Protein AF-A0A6H5KWA6-F1 (afdb_monomer_lite)

Foldseek 3Di:
DVVVVLVLLLVLLQCCLVPVVSVVVVVVVVVVVVVVVVVCVVPPDDDPDDLVCLCVLVSVVSVLVSNLNSLVVVLVVCVVVVVVVVNVVSVVVNVVSVVVVVVCCVPVVVVSPDDDVVVVVVVVVVVVVVPPPPPCPVVVVVVVVLVPDDPVPNPDPPCPPVNVVVCVVVVPDDDDDDDDDDDDDDDDDDDDDDDDDDDDDDDDDDDDDDDD

pLDDT: mean 70.6, std 22.06, range [27.98, 95.0]

Radius of gyration: 32.66 Å; chains: 1; bounding box: 82×52×79 Å

Secondary structure (DSSP, 8-state):
-HHHHHHHHHHHHHHHTT-GGGHHHHHHHHHHHHHHHHHHHHHT---S---TTTTHHHHHHHHHHHHHHHHHHHHHHHHHTT-HHHHHHHHHHHHHHHHHHHHHHHHHHHHTT---HHHHHHHHHHHHHTT-TTTHHHHTHHHHHHHSS-TTTSPP----TTHHHHHHHH-SS--S------------------------------------

Sequence (212 aa):
MYAQDLLVVVVVMTYACVAPVVIVPALMFFFLAQVVYRHQLLYVYVPTFESGGSFFPKMFRRWIFALFTAQATMVGMCLLKQGFKQAYSVMFLMVLTYVYKRKVRSTYEPVSFSLPLEIARGLDLDRAESGQEGQEEDEALHPAADEYLQPELREPAFVGPEDLFVEAKCGGGGGGGGGDGSGRGDGKGGSGEVDGGVDGGGGGGGPPDETF

Structure (mmCIF, N/CA/C/O backbone):
data_AF-A0A6H5KWA6-F1
#
_entry.id   AF-A0A6H5KWA6-F1
#
loop_
_atom_site.group_PDB
_atom_site.id
_atom_site.type_symbol
_atom_site.label_atom_id
_atom_site.label_alt_id
_atom_site.label_comp_id
_atom_site.label_asym_id
_atom_site.label_entity_id
_atom_site.label_seq_id
_atom_site.pdbx_PDB_ins_code
_atom_site.Cartn_x
_atom_site.Cartn_y
_atom_site.Cartn_z
_atom_site.occupancy
_atom_site.B_iso_or_equiv
_atom_site.auth_seq_id
_atom_site.auth_comp_id
_atom_site.auth_asym_id
_atom_site.auth_atom_id
_atom_site.pdbx_PDB_model_num
ATOM 1 N N . MET A 1 1 ? -5.090 4.839 -14.463 1.00 62.84 1 MET A N 1
ATOM 2 C CA . MET A 1 1 ? -5.350 3.552 -13.785 1.00 62.84 1 MET A CA 1
ATOM 3 C C . MET A 1 1 ? -4.853 3.533 -12.345 1.00 62.84 1 MET A C 1
ATOM 5 O O . MET A 1 1 ? -5.654 3.847 -11.481 1.00 62.84 1 MET A O 1
ATOM 9 N N . TYR A 1 2 ? -3.566 3.305 -12.059 1.00 78.69 2 TYR A N 1
ATOM 10 C CA . TYR A 1 2 ? -3.070 2.996 -10.701 1.00 78.69 2 TYR A CA 1
ATOM 11 C C . TYR A 1 2 ? -3.596 3.857 -9.523 1.00 78.69 2 TYR A C 1
ATOM 13 O O . TYR A 1 2 ? -3.935 3.329 -8.465 1.00 78.69 2 TYR A O 1
ATOM 21 N N . ALA A 1 3 ? -3.705 5.183 -9.678 1.00 85.00 3 ALA A N 1
ATOM 22 C CA . ALA A 1 3 ? -4.216 6.058 -8.613 1.00 85.00 3 ALA A CA 1
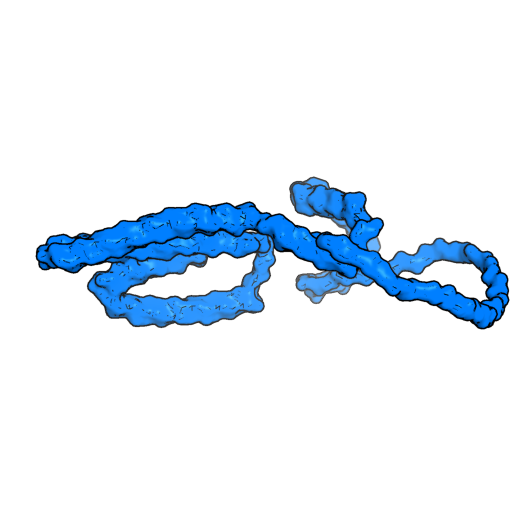ATOM 23 C C . ALA A 1 3 ? -5.697 5.804 -8.251 1.00 85.00 3 ALA A C 1
ATOM 25 O O . ALA A 1 3 ? -6.088 6.017 -7.105 1.00 85.00 3 ALA A O 1
ATOM 26 N N . GLN A 1 4 ? -6.504 5.338 -9.208 1.00 89.50 4 GLN A N 1
ATOM 27 C CA . GLN A 1 4 ? -7.919 5.011 -9.013 1.00 89.50 4 GLN A CA 1
ATOM 28 C C . GLN A 1 4 ? -8.055 3.723 -8.192 1.00 89.50 4 GLN A C 1
ATOM 30 O O . GLN A 1 4 ? -8.791 3.707 -7.209 1.00 89.50 4 GLN A O 1
ATOM 35 N N . ASP A 1 5 ? -7.270 2.691 -8.513 1.00 89.25 5 ASP A N 1
ATOM 36 C CA . ASP A 1 5 ? -7.268 1.425 -7.767 1.00 89.25 5 ASP A CA 1
ATOM 37 C C . ASP A 1 5 ? -6.824 1.629 -6.312 1.00 89.25 5 ASP A C 1
ATOM 39 O O . ASP A 1 5 ? -7.451 1.111 -5.388 1.00 89.25 5 ASP A O 1
ATOM 43 N N . LEU A 1 6 ? -5.793 2.455 -6.078 1.00 90.50 6 LEU A N 1
ATOM 44 C CA . LEU A 1 6 ? -5.374 2.820 -4.720 1.00 90.50 6 LEU A CA 1
ATOM 45 C C . LEU A 1 6 ? -6.462 3.573 -3.943 1.00 90.50 6 LEU A C 1
ATOM 47 O O . LEU A 1 6 ? -6.578 3.382 -2.733 1.00 90.50 6 LEU A O 1
ATOM 51 N N . LEU A 1 7 ? -7.261 4.416 -4.605 1.00 91.00 7 LEU A N 1
ATOM 52 C CA . LEU A 1 7 ? -8.397 5.086 -3.969 1.00 91.00 7 LEU A CA 1
ATOM 53 C C . LEU A 1 7 ? -9.473 4.064 -3.582 1.00 91.00 7 LEU A C 1
ATOM 55 O O . LEU A 1 7 ? -9.936 4.083 -2.442 1.00 91.00 7 LEU A O 1
ATOM 59 N N . VAL A 1 8 ? -9.812 3.130 -4.480 1.00 91.88 8 VAL A N 1
ATOM 60 C CA . VAL A 1 8 ? -10.760 2.039 -4.194 1.00 91.88 8 VAL A CA 1
ATOM 61 C C . VAL A 1 8 ? -10.279 1.194 -3.011 1.00 91.88 8 VAL A C 1
ATOM 63 O O . VAL A 1 8 ? -11.067 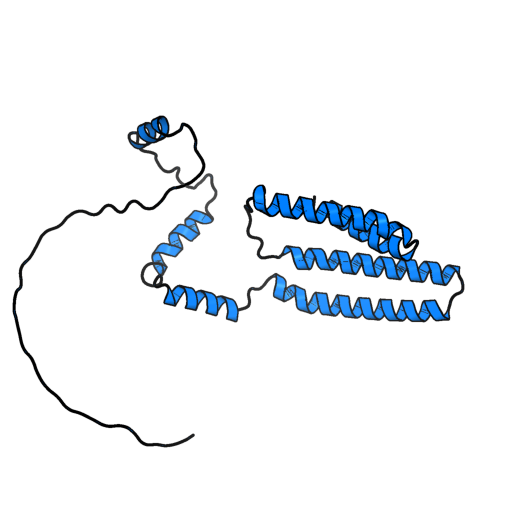0.938 -2.106 1.00 91.88 8 VAL A O 1
ATOM 66 N N . VAL A 1 9 ? -8.989 0.842 -2.936 1.00 90.88 9 VAL A N 1
ATOM 67 C CA . VAL A 1 9 ? -8.395 0.153 -1.772 1.00 90.88 9 VAL A CA 1
ATOM 68 C C . VAL A 1 9 ? -8.625 0.927 -0.468 1.00 90.88 9 VAL A C 1
ATOM 70 O O . VAL A 1 9 ? -9.069 0.343 0.521 1.00 90.88 9 VAL A O 1
ATOM 73 N N . VAL A 1 10 ? -8.336 2.234 -0.442 1.00 92.44 10 VAL A N 1
ATOM 74 C CA . VAL A 1 10 ? -8.485 3.073 0.766 1.00 92.44 10 VAL A CA 1
ATOM 75 C C . VAL A 1 10 ? -9.951 3.140 1.212 1.00 92.44 10 VAL A C 1
ATOM 77 O O . VAL A 1 10 ? -10.250 3.024 2.404 1.00 92.44 10 VAL A O 1
ATOM 80 N N . VAL A 1 11 ? -10.876 3.272 0.259 1.00 92.50 11 VAL A N 1
ATOM 81 C CA . VAL A 1 11 ? -12.323 3.266 0.512 1.00 92.50 11 VAL A CA 1
ATOM 82 C C . VAL A 1 11 ? -12.763 1.902 1.052 1.00 92.50 11 VAL A C 1
ATOM 84 O O . VAL A 1 11 ? -13.330 1.831 2.139 1.00 92.50 11 VAL A O 1
ATOM 87 N N . VAL A 1 12 ? -12.433 0.801 0.373 1.00 93.69 12 VAL A N 1
ATOM 88 C CA . VAL A 1 12 ? -12.793 -0.558 0.812 1.00 93.69 12 VAL A CA 1
ATOM 89 C C . VAL A 1 12 ? -12.266 -0.848 2.219 1.00 93.69 12 VAL A C 1
ATOM 91 O O . VAL A 1 12 ? -13.032 -1.321 3.052 1.00 93.69 12 VAL A O 1
ATOM 94 N N . MET A 1 13 ? -11.012 -0.506 2.532 1.00 91.81 13 MET A N 1
ATOM 95 C CA . MET A 1 13 ? -10.433 -0.737 3.864 1.00 91.81 13 MET A CA 1
ATOM 96 C C . MET A 1 13 ? -11.107 0.073 4.978 1.00 91.81 13 MET A C 1
ATOM 98 O O . MET A 1 13 ? -11.250 -0.425 6.092 1.00 91.81 13 MET A O 1
ATOM 102 N N . THR A 1 14 ? -11.542 1.304 4.701 1.00 91.81 14 THR A N 1
ATOM 103 C CA . THR A 1 14 ? -12.229 2.139 5.703 1.00 91.81 14 THR A CA 1
ATOM 104 C C . THR A 1 14 ? -13.681 1.706 5.920 1.00 91.81 14 THR A C 1
ATOM 106 O O . THR A 1 14 ? -14.121 1.630 7.068 1.00 91.81 14 THR A O 1
ATOM 109 N N . TYR A 1 15 ? -14.407 1.341 4.858 1.00 91.69 15 TYR A N 1
ATOM 110 C CA . TYR A 1 15 ? -15.782 0.836 4.962 1.00 91.69 15 TYR A CA 1
ATOM 111 C C . TYR A 1 15 ? -15.873 -0.618 5.455 1.00 91.69 15 TYR A C 1
ATOM 113 O O . TYR A 1 15 ? -16.847 -0.952 6.129 1.00 91.69 15 TYR A O 1
ATOM 121 N N . ALA A 1 16 ? -14.863 -1.463 5.217 1.00 92.06 16 ALA A N 1
ATOM 122 C CA . ALA A 1 16 ? -14.805 -2.840 5.723 1.00 92.06 16 ALA A CA 1
ATOM 123 C C . ALA A 1 16 ? -14.930 -2.920 7.256 1.00 92.06 16 ALA A C 1
ATOM 125 O O . ALA A 1 16 ? -15.550 -3.844 7.779 1.00 92.06 16 ALA A O 1
ATOM 126 N N . CYS A 1 17 ? -14.392 -1.928 7.973 1.00 86.25 17 CYS A N 1
ATOM 127 C CA . CYS A 1 17 ? -14.526 -1.811 9.426 1.00 86.25 17 CYS A CA 1
ATOM 128 C C . CYS A 1 17 ? -15.925 -1.369 9.890 1.00 86.25 17 CYS A C 1
ATOM 130 O O . CYS A 1 17 ? -16.289 -1.640 11.031 1.00 86.25 17 CYS A O 1
ATOM 132 N N . VAL A 1 18 ? -16.699 -0.687 9.040 1.00 87.75 18 VAL A N 1
ATOM 133 C CA . VAL A 1 18 ? -18.050 -0.195 9.364 1.00 87.75 18 VAL A CA 1
ATOM 134 C C . VAL A 1 18 ? -19.109 -1.250 9.037 1.00 87.75 18 VAL A C 1
ATOM 136 O O . VAL A 1 18 ? -19.989 -1.518 9.851 1.00 87.75 18 VAL A O 1
ATOM 139 N N . ALA A 1 19 ? -19.021 -1.860 7.854 1.00 90.19 19 ALA A N 1
ATOM 140 C CA . ALA A 1 19 ? -19.965 -2.860 7.372 1.00 90.19 19 ALA A CA 1
ATOM 141 C C . ALA A 1 19 ? -19.223 -3.930 6.545 1.00 90.19 19 ALA A C 1
ATOM 143 O O . ALA A 1 19 ? -18.934 -3.694 5.372 1.00 90.19 19 ALA A O 1
ATOM 144 N N . PRO A 1 20 ? -18.946 -5.132 7.090 1.00 87.69 20 PRO A N 1
ATOM 145 C CA . PRO A 1 20 ? -18.117 -6.137 6.412 1.00 87.69 20 PRO A CA 1
ATOM 146 C C . PRO A 1 20 ? -18.738 -6.685 5.115 1.00 87.69 20 PRO A C 1
ATOM 148 O O . PRO A 1 20 ? -18.035 -7.268 4.295 1.00 87.69 20 PRO A O 1
ATOM 151 N N . VAL A 1 21 ? -20.034 -6.451 4.880 1.00 92.50 21 VAL A N 1
ATOM 152 C CA . VAL A 1 21 ? -20.737 -6.821 3.639 1.00 92.50 21 VAL A CA 1
ATOM 153 C C . VAL A 1 21 ? -20.086 -6.192 2.396 1.00 92.50 21 VAL A C 1
ATOM 155 O O . VAL A 1 21 ? -20.098 -6.813 1.337 1.00 92.50 21 VAL A O 1
ATOM 158 N N . VAL A 1 22 ? -19.442 -5.018 2.513 1.00 92.44 22 VAL A N 1
ATOM 159 C CA . VAL A 1 22 ? -18.747 -4.367 1.379 1.00 92.44 22 VAL A CA 1
ATOM 160 C C . VAL A 1 22 ? -17.538 -5.159 0.868 1.00 92.44 22 VAL A C 1
ATOM 162 O O . VAL A 1 22 ? -17.107 -4.952 -0.264 1.00 92.44 22 VAL A O 1
ATOM 165 N N . ILE A 1 23 ? -16.998 -6.081 1.673 1.00 91.69 23 ILE A N 1
ATOM 166 C CA . ILE A 1 23 ? -15.833 -6.895 1.309 1.00 91.69 23 ILE A CA 1
ATOM 167 C C . ILE A 1 23 ? -16.188 -7.870 0.176 1.00 91.69 23 ILE A C 1
ATOM 169 O O . ILE A 1 23 ? -15.358 -8.115 -0.692 1.00 91.69 23 ILE A O 1
ATOM 173 N N . VAL A 1 24 ? -17.422 -8.384 0.128 1.00 93.38 24 VAL A N 1
ATOM 174 C CA . VAL A 1 24 ? -17.855 -9.369 -0.881 1.00 93.38 24 VAL A CA 1
ATOM 175 C C . VAL A 1 24 ? -17.786 -8.814 -2.318 1.00 93.38 24 VAL A C 1
ATOM 177 O O . VAL A 1 24 ? -17.068 -9.400 -3.133 1.00 93.38 24 VAL A O 1
ATOM 180 N N . PRO A 1 25 ? -18.437 -7.681 -2.667 1.00 93.06 25 PRO A N 1
ATOM 181 C CA . PRO A 1 25 ? -18.293 -7.093 -4.000 1.00 93.06 25 PRO A CA 1
ATOM 182 C C . PRO A 1 25 ? -16.881 -6.541 -4.250 1.00 93.06 25 PRO A C 1
ATOM 184 O O . PRO A 1 25 ? -16.409 -6.587 -5.384 1.00 93.06 25 PRO A O 1
ATOM 187 N N . ALA A 1 26 ? -16.175 -6.068 -3.215 1.00 91.94 26 ALA A N 1
ATOM 188 C CA . ALA A 1 26 ? -14.803 -5.590 -3.362 1.00 91.94 26 ALA A CA 1
ATOM 189 C C . ALA A 1 26 ? -13.825 -6.714 -3.747 1.00 91.94 26 ALA A C 1
ATOM 191 O O . ALA A 1 26 ? -12.996 -6.517 -4.632 1.00 91.94 26 ALA A O 1
ATOM 192 N N . LEU A 1 27 ? -13.937 -7.901 -3.141 1.00 92.38 27 LEU A N 1
ATOM 193 C CA . LEU A 1 27 ? -13.134 -9.070 -3.513 1.00 92.38 27 LEU A CA 1
ATOM 194 C C . LEU A 1 27 ? -13.420 -9.513 -4.951 1.00 92.38 27 LEU A C 1
ATOM 196 O O . LEU A 1 27 ? -12.477 -9.766 -5.693 1.00 92.38 27 LEU A O 1
ATOM 200 N N . MET A 1 28 ? -14.691 -9.537 -5.369 1.00 95.00 28 MET A N 1
ATOM 201 C CA . MET A 1 28 ? -15.063 -9.820 -6.764 1.00 95.00 28 MET A CA 1
ATOM 202 C C . MET A 1 28 ? -14.433 -8.814 -7.739 1.00 95.00 28 MET A C 1
ATOM 204 O O . MET A 1 28 ? -13.862 -9.216 -8.753 1.00 95.00 28 MET A O 1
ATOM 208 N N . PHE A 1 29 ? -14.471 -7.517 -7.413 1.00 91.44 29 PHE A N 1
ATOM 209 C CA . PHE A 1 29 ? -13.818 -6.469 -8.200 1.00 91.44 29 PHE A CA 1
ATOM 210 C C . PHE A 1 29 ? -12.296 -6.667 -8.282 1.00 91.44 29 PHE A C 1
ATOM 212 O O . PHE A 1 29 ? -11.744 -6.707 -9.381 1.00 91.44 29 PHE A O 1
ATOM 219 N N . PHE A 1 30 ? -11.611 -6.844 -7.146 1.00 90.75 30 PHE A N 1
ATOM 220 C CA . PHE A 1 30 ? -10.155 -7.021 -7.123 1.00 90.75 30 PHE A CA 1
ATOM 221 C C . PHE A 1 30 ? -9.697 -8.318 -7.799 1.00 90.75 30 PHE A C 1
ATOM 223 O O . PHE A 1 30 ? -8.644 -8.322 -8.433 1.00 90.75 30 PHE A O 1
ATOM 230 N N . PHE A 1 31 ? -10.481 -9.395 -7.715 1.00 94.19 31 PHE A N 1
ATOM 231 C CA . PHE A 1 31 ? -10.198 -10.653 -8.403 1.00 94.19 31 PHE A CA 1
ATOM 232 C C . PHE A 1 31 ? -10.240 -10.483 -9.929 1.00 94.19 31 PHE A C 1
ATOM 234 O O . PHE A 1 31 ? -9.283 -10.833 -10.619 1.00 94.19 31 PHE A O 1
ATOM 241 N N . LEU A 1 32 ? -11.304 -9.867 -10.456 1.00 93.25 32 LEU A N 1
ATOM 242 C CA . LEU A 1 32 ? -11.425 -9.565 -11.886 1.00 93.25 32 LEU A CA 1
ATOM 243 C C . LEU A 1 32 ? -10.319 -8.609 -12.358 1.00 93.25 32 LEU A C 1
ATOM 245 O O . LEU A 1 32 ? -9.671 -8.873 -13.372 1.00 93.25 32 LEU A O 1
ATOM 249 N N . ALA A 1 33 ? -10.043 -7.549 -11.593 1.00 91.31 33 ALA A N 1
ATOM 250 C CA . ALA A 1 33 ? -8.965 -6.607 -11.887 1.00 91.31 33 ALA A CA 1
ATOM 251 C C . ALA A 1 33 ? -7.590 -7.300 -11.933 1.00 91.31 33 ALA A C 1
ATOM 253 O O . ALA A 1 33 ? -6.810 -7.054 -12.849 1.00 91.31 33 ALA A O 1
ATOM 254 N N . GLN A 1 34 ? -7.299 -8.217 -11.002 1.00 91.00 34 GLN A N 1
ATOM 255 C CA . GLN A 1 34 ? -6.044 -8.975 -10.981 1.00 91.00 34 GLN A CA 1
ATOM 256 C C . GLN A 1 34 ? -5.856 -9.836 -12.241 1.00 91.00 34 GLN A C 1
ATOM 258 O O . GLN A 1 34 ? -4.745 -9.899 -12.772 1.00 91.00 34 GLN A O 1
ATOM 263 N N . VAL A 1 35 ? -6.914 -10.501 -12.718 1.00 94.38 35 VAL A N 1
ATOM 264 C CA . VAL A 1 35 ? -6.864 -11.321 -13.941 1.00 94.38 35 VAL A CA 1
ATOM 265 C C . VAL A 1 35 ? -6.618 -10.441 -15.168 1.00 94.38 35 VAL A C 1
ATOM 267 O O . VAL A 1 35 ? -5.702 -10.719 -15.941 1.00 94.38 35 VAL A O 1
ATOM 270 N N . VAL A 1 36 ? -7.374 -9.348 -15.312 1.00 93.31 36 VAL A N 1
ATOM 271 C CA . VAL A 1 36 ? -7.238 -8.413 -16.442 1.00 93.31 36 VAL A CA 1
ATOM 272 C C . VAL A 1 36 ? -5.855 -7.759 -16.461 1.00 93.31 36 VAL A C 1
ATOM 274 O O . VAL A 1 36 ? -5.192 -7.781 -17.498 1.00 93.31 36 VAL A O 1
ATOM 277 N N . TYR A 1 37 ? -5.373 -7.241 -15.326 1.00 90.12 37 TYR A N 1
ATOM 278 C CA . TYR A 1 37 ? -4.064 -6.589 -15.259 1.00 90.12 37 TYR A CA 1
ATOM 279 C C . TYR A 1 37 ? -2.911 -7.550 -15.551 1.00 90.12 37 TYR A C 1
ATOM 281 O O . TYR A 1 37 ? -1.995 -7.175 -16.277 1.00 90.12 37 TYR A O 1
ATOM 289 N N . ARG A 1 38 ? -2.961 -8.804 -15.078 1.00 90.19 38 ARG A N 1
ATOM 290 C CA . ARG A 1 38 ? -1.970 -9.818 -15.480 1.00 90.19 38 ARG A CA 1
ATOM 291 C C . ARG A 1 38 ? -1.964 -10.029 -16.991 1.00 90.19 38 ARG A C 1
ATOM 293 O O . ARG A 1 38 ? -0.897 -10.041 -17.591 1.00 90.19 38 ARG A O 1
ATOM 300 N N . HIS A 1 39 ? -3.136 -10.163 -17.609 1.00 92.75 39 HIS A N 1
ATOM 301 C CA . HIS A 1 39 ? -3.208 -10.415 -19.047 1.00 92.75 39 HIS A CA 1
ATOM 302 C C . HIS A 1 39 ? -2.669 -9.231 -19.865 1.00 92.75 39 HIS A C 1
ATOM 304 O O . HIS A 1 39 ? -1.919 -9.434 -20.814 1.00 92.75 39 HIS A O 1
ATOM 310 N N . GLN A 1 40 ? -2.979 -7.996 -19.462 1.00 90.62 40 GLN A N 1
ATOM 311 C CA . GLN A 1 40 ? -2.463 -6.788 -20.113 1.00 90.62 40 GLN A CA 1
ATOM 312 C C . GLN A 1 40 ? -0.941 -6.636 -19.955 1.00 90.62 40 GLN A C 1
ATOM 314 O O . GLN A 1 40 ? -0.262 -6.286 -20.919 1.00 90.62 40 GLN A O 1
ATOM 319 N N . LEU A 1 41 ? -0.400 -6.926 -18.766 1.00 87.62 41 LEU A N 1
ATOM 320 C CA . LEU A 1 41 ? 1.036 -6.828 -18.482 1.00 87.62 41 LEU A CA 1
ATOM 321 C C . LEU A 1 41 ? 1.882 -7.865 -19.235 1.00 87.62 41 LEU A C 1
ATOM 323 O O . LEU A 1 41 ? 3.033 -7.576 -19.527 1.00 87.62 41 LEU A O 1
ATOM 327 N N . LEU A 1 42 ? 1.341 -9.049 -19.553 1.00 88.50 42 LEU A N 1
ATOM 328 C CA . LEU A 1 42 ? 2.082 -10.070 -20.309 1.00 88.50 42 LEU A CA 1
ATOM 329 C C . LEU A 1 42 ? 1.991 -9.913 -21.837 1.00 88.50 42 LEU A C 1
ATOM 331 O O . LEU A 1 42 ? 2.898 -10.363 -22.528 1.00 88.50 42 LEU A O 1
ATOM 335 N N . TYR A 1 43 ? 0.903 -9.345 -22.369 1.00 89.06 43 TYR A N 1
ATOM 336 C CA . TYR A 1 43 ? 0.602 -9.408 -23.812 1.00 89.06 43 TYR A CA 1
ATOM 337 C C . TYR A 1 43 ? 0.495 -8.051 -24.522 1.00 89.06 43 TYR A C 1
ATOM 339 O O . TYR A 1 43 ? 0.455 -8.029 -25.749 1.00 89.06 43 TYR A O 1
ATOM 347 N N . VAL A 1 44 ? 0.382 -6.934 -23.792 1.00 90.31 44 VAL A N 1
ATOM 348 C CA . VAL A 1 44 ? 0.062 -5.618 -24.387 1.00 90.31 44 VAL A CA 1
ATOM 349 C C . VAL A 1 44 ? 1.028 -4.522 -23.944 1.00 90.31 44 VAL A C 1
ATOM 351 O O . VAL A 1 44 ? 1.439 -3.702 -24.761 1.00 90.31 44 VAL A O 1
ATOM 354 N N . TYR A 1 45 ? 1.390 -4.477 -22.660 1.00 86.25 45 TYR A N 1
ATOM 355 C CA . TYR A 1 45 ? 2.259 -3.426 -22.135 1.00 86.25 45 TYR A CA 1
ATOM 356 C C . TYR A 1 45 ? 3.741 -3.792 -22.251 1.00 86.25 45 TYR A C 1
ATOM 358 O O . TYR A 1 45 ? 4.273 -4.509 -21.410 1.00 86.25 45 TYR A O 1
ATOM 366 N N . VAL A 1 46 ? 4.418 -3.218 -23.248 1.00 85.62 46 VAL A N 1
ATOM 367 C CA . VAL A 1 46 ? 5.886 -3.137 -23.271 1.00 85.62 46 VAL A CA 1
ATOM 368 C C . VAL A 1 46 ? 6.320 -2.014 -22.314 1.00 85.62 46 VAL A C 1
ATOM 370 O O . VAL A 1 46 ? 5.882 -0.874 -22.500 1.00 85.62 46 VAL A O 1
ATOM 373 N N . PRO A 1 47 ? 7.131 -2.286 -21.275 1.00 78.81 47 PRO A N 1
ATOM 374 C CA . PRO A 1 47 ? 7.631 -1.245 -20.386 1.00 78.81 47 PRO A CA 1
ATOM 375 C C . PRO A 1 47 ? 8.668 -0.383 -21.117 1.00 78.81 47 PRO A C 1
ATOM 377 O O . PRO A 1 47 ? 9.705 -0.869 -21.548 1.00 78.81 47 PRO A O 1
ATOM 380 N N . THR A 1 48 ? 8.394 0.916 -21.246 1.00 79.06 48 THR A N 1
ATOM 381 C CA . THR A 1 48 ? 9.336 1.894 -21.825 1.00 79.06 48 THR A CA 1
ATOM 382 C C . THR A 1 48 ? 10.230 2.570 -20.782 1.00 79.06 48 THR A C 1
ATOM 384 O O . THR A 1 48 ? 11.114 3.337 -21.144 1.00 79.06 48 THR A O 1
ATOM 387 N N . PHE A 1 49 ? 9.991 2.320 -19.489 1.00 76.62 49 PHE A N 1
ATOM 388 C CA . PHE A 1 49 ? 10.732 2.922 -18.379 1.00 76.62 49 PHE A CA 1
ATOM 389 C C . PHE A 1 49 ? 10.970 1.905 -17.259 1.00 76.62 49 PHE A C 1
ATOM 391 O O . PHE A 1 49 ? 10.059 1.589 -16.483 1.00 76.62 49 PHE A O 1
ATOM 398 N N . GLU A 1 50 ? 12.216 1.462 -17.115 1.00 75.81 50 GLU A N 1
ATOM 399 C CA . GLU A 1 50 ? 12.638 0.579 -16.029 1.00 75.81 50 GLU A CA 1
ATOM 400 C C . GLU A 1 50 ? 12.796 1.349 -14.711 1.00 75.81 50 GLU A C 1
ATOM 402 O O . GLU A 1 50 ? 13.833 1.922 -14.393 1.00 75.81 50 GLU A O 1
ATOM 407 N N . SER A 1 51 ? 11.727 1.386 -13.908 1.00 71.12 51 SER A N 1
ATOM 408 C CA . SER A 1 51 ? 11.707 2.146 -12.641 1.00 71.12 51 SER A CA 1
ATOM 409 C C . SER A 1 51 ? 12.259 1.396 -11.415 1.00 71.12 51 SER A C 1
ATOM 411 O O . SER A 1 51 ? 12.077 1.864 -10.283 1.00 71.12 51 SER A O 1
ATOM 413 N N . GLY A 1 52 ? 12.850 0.209 -11.603 1.00 74.69 52 GLY A N 1
ATOM 414 C CA . GLY A 1 52 ? 13.504 -0.576 -10.543 1.00 74.69 52 GLY A CA 1
ATOM 415 C C . GLY A 1 52 ? 12.634 -0.870 -9.309 1.00 74.69 52 GLY A C 1
ATOM 416 O O . GLY A 1 52 ? 13.137 -0.965 -8.195 1.00 74.69 52 GLY A O 1
ATOM 417 N N . GLY A 1 53 ? 11.304 -0.923 -9.453 1.00 76.56 53 GLY A N 1
ATOM 418 C CA . GLY A 1 53 ? 10.385 -1.148 -8.328 1.00 76.56 53 GLY A CA 1
ATOM 419 C C . GLY A 1 53 ? 10.143 0.058 -7.401 1.00 76.56 53 GLY A C 1
ATOM 420 O O . GLY A 1 53 ? 9.411 -0.074 -6.415 1.00 76.56 53 GLY A O 1
ATOM 421 N N . SER A 1 54 ? 10.641 1.261 -7.727 1.00 78.19 54 SER A N 1
ATOM 422 C CA . SER A 1 54 ? 10.510 2.496 -6.918 1.00 78.19 54 SER A CA 1
ATOM 423 C C . SER A 1 54 ? 9.055 2.876 -6.550 1.00 78.19 54 SER A C 1
ATOM 425 O O . SER A 1 54 ? 8.798 3.702 -5.663 1.00 78.19 54 SER A O 1
ATOM 427 N N . PHE A 1 55 ? 8.047 2.301 -7.211 1.00 80.94 55 PHE A N 1
ATOM 428 C CA . PHE A 1 55 ? 6.633 2.496 -6.879 1.00 80.94 55 PHE A CA 1
ATOM 429 C C . PHE A 1 55 ? 6.147 1.707 -5.650 1.00 80.94 55 PHE A C 1
ATOM 431 O O . PHE A 1 55 ? 5.195 2.156 -5.003 1.00 80.94 55 PHE A O 1
ATOM 438 N N . PHE A 1 56 ? 6.791 0.604 -5.256 1.00 82.00 56 PHE A N 1
ATOM 439 C CA . PHE A 1 56 ? 6.324 -0.234 -4.142 1.00 82.00 56 PHE A CA 1
ATOM 440 C C . PHE A 1 56 ? 6.289 0.514 -2.786 1.00 82.00 56 PHE A C 1
ATOM 442 O O . PHE A 1 56 ? 5.234 0.541 -2.140 1.00 82.00 56 PHE A O 1
ATOM 449 N N . PRO A 1 57 ? 7.324 1.276 -2.372 1.00 84.12 57 PRO A N 1
ATOM 450 C CA . PRO A 1 57 ? 7.264 2.081 -1.143 1.00 84.12 57 PRO A CA 1
ATOM 451 C C . PRO A 1 57 ? 6.304 3.275 -1.251 1.00 84.12 57 PRO A C 1
ATOM 453 O O . PRO A 1 57 ? 5.876 3.851 -0.243 1.00 84.12 57 PRO A O 1
ATOM 456 N N . LYS A 1 58 ? 5.931 3.680 -2.474 1.00 83.00 58 LYS A N 1
ATOM 457 C CA . LYS A 1 58 ? 4.846 4.644 -2.697 1.00 83.00 58 LYS A CA 1
ATOM 458 C C . LYS A 1 58 ? 3.498 3.964 -2.418 1.00 83.00 58 LYS A C 1
ATOM 460 O O . LYS A 1 58 ? 2.719 4.546 -1.664 1.00 83.00 58 LYS A O 1
ATOM 465 N N . MET A 1 59 ? 3.267 2.747 -2.924 1.00 87.12 59 MET A N 1
ATOM 466 C CA . MET A 1 59 ? 2.083 1.913 -2.655 1.00 87.12 59 MET A CA 1
ATOM 467 C C . MET A 1 59 ? 1.860 1.711 -1.157 1.00 87.12 59 MET A C 1
ATOM 469 O O . MET A 1 59 ? 0.834 2.121 -0.616 1.00 87.12 59 MET A O 1
ATOM 473 N N . PHE A 1 60 ? 2.851 1.139 -0.470 1.00 86.56 60 PHE A N 1
ATOM 474 C CA . PHE A 1 60 ? 2.733 0.692 0.918 1.00 86.56 60 PHE A CA 1
ATOM 475 C C . PHE A 1 60 ? 2.362 1.830 1.884 1.00 86.56 60 PHE A C 1
ATOM 477 O O . PHE A 1 60 ? 1.542 1.656 2.785 1.00 86.56 60 PHE A O 1
ATOM 484 N N . ARG A 1 61 ? 2.855 3.051 1.628 1.00 85.81 61 ARG A N 1
ATOM 485 C CA . ARG A 1 61 ? 2.462 4.253 2.384 1.00 85.81 61 ARG A CA 1
ATOM 486 C C . ARG A 1 61 ? 0.964 4.581 2.293 1.00 85.81 61 ARG A C 1
ATOM 488 O O . ARG A 1 61 ? 0.422 5.085 3.275 1.00 85.81 61 ARG A O 1
ATOM 495 N N . ARG A 1 62 ? 0.287 4.296 1.169 1.00 89.62 62 ARG A N 1
ATOM 496 C CA . ARG A 1 62 ? -1.174 4.490 1.030 1.00 89.62 62 ARG A CA 1
ATOM 497 C C . ARG A 1 62 ? -1.951 3.417 1.795 1.00 89.62 62 ARG A C 1
ATOM 499 O O . ARG A 1 62 ? -2.917 3.755 2.468 1.00 89.62 62 ARG A O 1
ATOM 506 N N . TRP A 1 63 ? -1.486 2.167 1.780 1.00 90.12 63 TRP A N 1
ATOM 507 C CA . TRP A 1 63 ? -2.076 1.082 2.577 1.00 90.12 63 TRP A CA 1
ATOM 508 C C . TRP A 1 63 ? -1.989 1.352 4.086 1.00 90.12 63 TRP A C 1
ATOM 510 O O . TRP A 1 63 ? -2.993 1.246 4.787 1.00 90.12 63 TRP A O 1
ATOM 520 N N . ILE A 1 64 ? -0.829 1.797 4.589 1.00 90.31 64 ILE A N 1
ATOM 521 C CA . ILE A 1 64 ? -0.681 2.203 5.999 1.00 90.31 64 ILE A CA 1
ATOM 522 C C . ILE A 1 64 ? -1.595 3.392 6.337 1.00 90.31 64 ILE A C 1
ATOM 524 O O . ILE A 1 64 ? -2.158 3.441 7.430 1.00 90.31 64 ILE A O 1
ATOM 528 N N . PHE A 1 65 ? -1.767 4.348 5.418 1.00 90.50 65 PHE A N 1
ATOM 529 C CA . PHE A 1 65 ? -2.699 5.460 5.617 1.00 90.50 65 PHE A CA 1
ATOM 530 C C . PHE A 1 65 ? -4.154 4.974 5.714 1.00 90.50 65 PHE A C 1
ATOM 532 O O . PHE A 1 65 ? -4.837 5.344 6.663 1.00 90.50 65 PHE A O 1
ATOM 539 N N . ALA A 1 66 ? -4.595 4.081 4.819 1.00 91.81 66 ALA A N 1
ATOM 540 C CA . ALA A 1 66 ? -5.928 3.475 4.873 1.00 91.81 66 ALA A CA 1
ATOM 541 C C . ALA A 1 66 ? -6.190 2.747 6.202 1.00 91.81 66 ALA A C 1
ATOM 543 O O . ALA A 1 66 ? -7.238 2.942 6.815 1.00 91.81 66 ALA A O 1
ATOM 544 N N . LEU A 1 67 ? -5.218 1.958 6.678 1.00 91.25 67 LEU A N 1
ATOM 545 C CA . LEU A 1 67 ? -5.281 1.278 7.977 1.00 91.25 67 LEU A CA 1
ATOM 546 C C . LEU A 1 67 ? -5.406 2.267 9.144 1.00 91.25 67 LEU A C 1
ATOM 548 O O . LEU A 1 67 ? -6.209 2.053 10.048 1.00 91.25 67 LEU A O 1
ATOM 552 N N . PHE A 1 68 ? -4.655 3.370 9.113 1.00 91.69 68 PHE A N 1
ATOM 553 C CA . PHE A 1 68 ? -4.738 4.412 10.137 1.00 91.69 68 PHE A CA 1
ATOM 554 C C . PHE A 1 68 ? -6.107 5.115 10.132 1.00 91.69 68 PHE A C 1
ATOM 556 O O . PHE A 1 68 ? -6.696 5.328 11.190 1.00 91.69 68 PHE A O 1
ATOM 563 N N . THR A 1 69 ? -6.665 5.414 8.954 1.00 91.44 69 THR A N 1
ATOM 564 C CA . THR A 1 69 ? -8.024 5.967 8.832 1.00 91.44 69 THR A CA 1
ATOM 565 C C . THR A 1 69 ? -9.090 4.974 9.309 1.00 91.44 69 THR A C 1
ATOM 567 O O . THR A 1 69 ? -10.025 5.385 9.991 1.00 91.44 69 THR A O 1
ATOM 570 N N . ALA A 1 70 ? -8.933 3.675 9.034 1.00 91.69 70 ALA A N 1
ATOM 571 C CA . ALA A 1 70 ? -9.832 2.624 9.519 1.00 91.69 70 ALA A CA 1
ATOM 572 C C . ALA A 1 70 ? -9.785 2.455 11.054 1.00 91.69 70 ALA A C 1
ATOM 574 O O . ALA A 1 70 ? -10.807 2.220 11.699 1.00 91.69 70 ALA A O 1
ATOM 575 N N . GLN A 1 71 ? -8.614 2.638 11.671 1.00 92.31 71 GLN A N 1
ATOM 576 C CA . GLN A 1 71 ? -8.481 2.693 13.132 1.00 92.31 71 GLN A CA 1
ATOM 577 C C . GLN A 1 71 ? -9.146 3.949 13.709 1.00 92.31 71 GLN A C 1
ATOM 579 O O . GLN A 1 71 ? -9.876 3.853 14.695 1.00 92.31 71 GLN A O 1
ATOM 584 N N . ALA A 1 72 ? -8.963 5.111 13.076 1.00 90.75 72 ALA A N 1
ATOM 585 C CA . ALA A 1 72 ? -9.591 6.360 13.503 1.00 90.75 72 ALA A CA 1
ATOM 586 C C . ALA A 1 72 ? -11.132 6.296 13.446 1.00 90.75 72 ALA A C 1
ATOM 588 O O . ALA A 1 72 ? -11.798 6.726 14.391 1.00 90.75 72 ALA A O 1
ATOM 589 N N . THR A 1 73 ? -11.715 5.703 12.395 1.00 91.81 73 THR A N 1
ATOM 590 C CA . THR A 1 73 ? -13.172 5.492 12.309 1.00 91.81 73 THR A CA 1
ATOM 591 C C . THR A 1 73 ? -13.670 4.481 13.345 1.00 91.81 73 THR A C 1
ATOM 593 O O . THR A 1 73 ? -14.701 4.724 13.973 1.00 91.81 73 THR A O 1
ATOM 596 N N . MET A 1 74 ? -12.921 3.404 13.615 1.00 89.19 74 MET A N 1
ATOM 597 C CA . MET A 1 74 ? -13.218 2.469 14.712 1.00 89.19 74 MET A CA 1
ATOM 598 C C . MET A 1 74 ? -13.226 3.148 16.089 1.00 89.19 74 MET A C 1
ATOM 600 O O . MET A 1 74 ? -14.153 2.917 16.870 1.00 89.19 74 MET A O 1
ATOM 604 N N . VAL A 1 75 ? -12.253 4.018 16.389 1.00 90.56 75 VAL A N 1
ATOM 605 C CA . VAL A 1 75 ? -12.254 4.818 17.631 1.00 90.56 75 VAL A CA 1
ATOM 606 C C . VAL A 1 75 ? -13.498 5.707 17.692 1.00 90.56 75 VAL A C 1
ATOM 608 O O . VAL A 1 75 ? -14.191 5.699 18.708 1.00 90.56 75 VAL A O 1
ATOM 611 N N . GLY A 1 76 ? -13.837 6.403 16.600 1.00 88.56 76 GLY A N 1
ATOM 612 C CA . GLY A 1 76 ? -15.049 7.226 16.511 1.00 88.56 76 GLY A CA 1
ATOM 613 C C . GLY A 1 76 ? -16.335 6.448 16.821 1.00 88.56 76 GLY A C 1
ATOM 614 O O . GLY A 1 76 ? -17.137 6.880 17.649 1.00 88.56 76 GLY A O 1
ATOM 615 N N . MET A 1 77 ? -16.504 5.256 16.238 1.00 88.56 77 MET A N 1
ATOM 616 C CA . MET A 1 77 ? -17.656 4.388 16.522 1.00 88.56 77 MET A CA 1
ATOM 617 C C . MET A 1 77 ? -17.687 3.893 17.978 1.00 88.56 77 MET A C 1
ATOM 619 O O . MET A 1 77 ? -18.761 3.822 18.580 1.00 88.56 77 MET A O 1
ATOM 623 N N . CYS A 1 78 ? -16.531 3.576 18.572 1.00 87.12 78 CYS A N 1
ATOM 624 C CA . CYS A 1 78 ? -16.448 3.136 19.969 1.00 87.12 78 CYS A CA 1
ATOM 625 C C . CYS A 1 78 ? -16.791 4.257 20.964 1.00 87.12 78 CYS A C 1
ATOM 627 O O . CYS A 1 78 ? -17.443 3.989 21.976 1.00 87.12 78 CYS A O 1
ATOM 629 N N . LEU A 1 79 ? -16.394 5.503 20.667 1.00 86.94 79 LEU A N 1
ATOM 630 C CA . LEU A 1 79 ? -16.741 6.685 21.464 1.00 86.94 79 LEU A CA 1
ATOM 631 C C . LEU A 1 79 ? -18.258 6.926 21.476 1.00 86.94 79 LEU A C 1
ATOM 633 O O . LEU A 1 79 ? -18.836 7.095 22.548 1.00 86.94 79 LEU A O 1
ATOM 637 N N . LEU A 1 80 ? -18.919 6.851 20.314 1.00 88.31 80 LEU A N 1
ATOM 638 C CA . LEU A 1 80 ? -20.380 6.994 20.213 1.00 88.31 80 LEU A CA 1
ATOM 639 C C . LEU A 1 80 ? -21.145 5.919 21.006 1.00 88.31 80 LEU A C 1
ATOM 641 O O . LEU A 1 80 ? -22.204 6.203 21.559 1.00 88.31 80 LEU A O 1
ATOM 645 N N . LYS A 1 81 ? -20.616 4.692 21.086 1.00 85.88 81 LYS A N 1
ATOM 646 C CA . LYS A 1 81 ? -21.252 3.565 21.795 1.00 85.88 81 LYS A CA 1
ATOM 647 C C . LYS A 1 81 ? -20.857 3.453 23.280 1.00 85.88 81 LYS A C 1
ATOM 649 O O . LYS A 1 81 ? -21.146 2.422 23.881 1.00 85.88 81 LYS A O 1
ATOM 654 N N . GLN A 1 82 ? -20.199 4.463 23.869 1.00 82.62 82 GLN A N 1
ATOM 655 C CA . GLN A 1 82 ? -19.746 4.475 25.281 1.00 82.62 82 GLN A CA 1
ATOM 656 C C . GLN A 1 82 ? -18.858 3.259 25.659 1.00 82.62 82 GLN A C 1
ATOM 658 O O . GLN A 1 82 ? -18.760 2.846 26.816 1.00 82.62 82 GLN A O 1
ATOM 663 N N . GLY A 1 83 ? -18.181 2.660 24.672 1.00 80.50 83 GLY A N 1
ATOM 664 C CA . GLY A 1 83 ? -17.457 1.392 24.802 1.00 80.50 83 GLY A CA 1
ATOM 665 C C . GLY A 1 83 ? -16.027 1.543 25.323 1.00 80.50 83 GLY A C 1
ATOM 666 O O . GLY A 1 83 ? -15.093 1.086 24.665 1.00 80.50 83 GLY A O 1
ATOM 667 N N . PHE A 1 84 ? -15.830 2.183 26.482 1.00 79.94 84 PHE A N 1
ATOM 668 C CA . PHE A 1 84 ? -14.505 2.621 26.962 1.00 79.94 84 PHE A CA 1
ATOM 669 C C . PHE A 1 84 ? -13.420 1.530 26.924 1.00 79.94 84 PHE A C 1
ATOM 671 O O . PHE A 1 84 ? -12.336 1.765 26.393 1.00 79.94 84 PHE A O 1
ATOM 678 N N . LYS A 1 85 ? -13.713 0.309 27.403 1.00 87.44 85 LYS A N 1
ATOM 679 C CA . LYS A 1 85 ? -12.756 -0.820 27.396 1.00 87.44 85 LYS A CA 1
ATOM 680 C C . LYS A 1 85 ? -12.239 -1.156 25.989 1.00 87.44 85 LYS A C 1
ATOM 682 O O . LYS A 1 85 ? -11.055 -1.433 25.820 1.00 87.44 85 LYS A O 1
ATOM 687 N N . GLN A 1 86 ? -13.111 -1.105 24.981 1.00 86.88 86 GLN A N 1
ATOM 688 C CA . GLN A 1 86 ? -12.749 -1.370 23.589 1.00 86.88 86 GLN A CA 1
ATOM 689 C C . GLN A 1 86 ? -11.989 -0.185 22.978 1.00 86.88 86 GLN A C 1
ATOM 691 O O . GLN A 1 86 ? -10.994 -0.394 22.286 1.00 86.88 86 GLN A O 1
ATOM 696 N N . ALA A 1 87 ? -12.385 1.051 23.302 1.00 87.00 87 ALA A N 1
ATOM 697 C CA . ALA A 1 87 ? -11.695 2.257 22.848 1.00 87.00 87 ALA A CA 1
ATOM 698 C C . ALA A 1 87 ? -10.218 2.296 23.292 1.00 87.00 87 ALA A C 1
ATOM 700 O O . ALA A 1 87 ? -9.356 2.609 22.472 1.00 87.00 87 ALA A O 1
ATOM 701 N N . TYR A 1 88 ? -9.898 1.907 24.535 1.00 88.62 88 TYR A N 1
ATOM 702 C CA . TYR A 1 88 ? -8.503 1.810 25.000 1.00 88.62 88 TYR A CA 1
ATOM 703 C C . TYR A 1 88 ? -7.674 0.783 24.208 1.00 88.62 88 TYR A C 1
ATOM 705 O O . TYR A 1 88 ? -6.524 1.057 23.869 1.00 88.62 88 TYR A O 1
ATOM 713 N N . SER A 1 89 ? -8.259 -0.368 23.857 1.00 89.81 89 SER A N 1
ATOM 714 C CA . SER A 1 89 ? -7.584 -1.393 23.046 1.00 89.81 89 SER A CA 1
ATOM 715 C C . SER A 1 89 ? -7.277 -0.895 21.625 1.00 89.81 89 SER A C 1
ATOM 717 O O . SER A 1 89 ? -6.145 -1.011 21.153 1.00 89.81 89 SER A O 1
ATOM 719 N N . VAL A 1 90 ? -8.241 -0.241 20.964 1.00 88.44 90 VAL A N 1
ATOM 720 C CA . VAL A 1 90 ? -8.022 0.347 19.627 1.00 88.44 90 VAL A CA 1
ATOM 721 C C . VAL A 1 90 ? -7.023 1.512 19.684 1.00 88.44 90 VAL A C 1
ATOM 723 O O . VAL A 1 90 ? -6.189 1.645 18.790 1.00 88.44 90 VAL A O 1
ATOM 726 N N . MET A 1 91 ? -7.036 2.319 20.752 1.00 88.06 91 MET A N 1
ATOM 727 C CA . MET A 1 91 ? -6.056 3.392 20.963 1.00 88.06 91 MET A CA 1
ATOM 728 C C . MET A 1 91 ? -4.622 2.843 21.060 1.00 88.06 91 MET A C 1
ATOM 730 O O . MET A 1 91 ? -3.724 3.370 20.404 1.00 88.06 91 MET A O 1
ATOM 734 N N . PHE A 1 92 ? -4.409 1.750 21.803 1.00 90.62 92 PHE A N 1
ATOM 735 C CA . PHE A 1 92 ? -3.118 1.055 21.854 1.00 90.62 92 PHE A CA 1
ATOM 736 C C . PHE A 1 92 ? -2.686 0.546 20.467 1.00 90.62 92 PHE A C 1
ATOM 738 O O . PHE A 1 92 ? -1.541 0.746 20.055 1.00 90.62 92 PHE A O 1
ATOM 745 N N . LEU A 1 93 ? -3.621 -0.030 19.702 1.00 88.88 93 LEU A N 1
ATOM 746 C CA . LEU A 1 93 ? -3.381 -0.492 18.330 1.00 88.88 93 LEU A CA 1
ATOM 747 C C . LEU A 1 93 ? -2.950 0.651 17.388 1.00 88.88 93 LEU A C 1
ATOM 749 O O . LEU A 1 93 ? -2.075 0.469 16.537 1.00 88.88 93 LEU A O 1
ATOM 753 N N . MET A 1 94 ? -3.530 1.841 17.563 1.00 90.00 94 MET A N 1
ATOM 754 C CA . MET A 1 94 ? -3.213 3.040 16.782 1.00 90.00 94 MET A CA 1
ATOM 755 C C . MET A 1 94 ? -1.813 3.589 17.106 1.00 90.00 94 MET A C 1
ATOM 757 O O . MET A 1 94 ? -1.076 3.974 16.194 1.00 90.00 94 MET A O 1
ATOM 761 N N . VAL A 1 95 ? -1.392 3.544 18.377 1.00 90.88 95 VAL A N 1
ATOM 762 C CA . VAL A 1 95 ? -0.012 3.869 18.788 1.00 90.88 95 VAL A CA 1
ATOM 763 C C . VAL A 1 95 ? 0.989 2.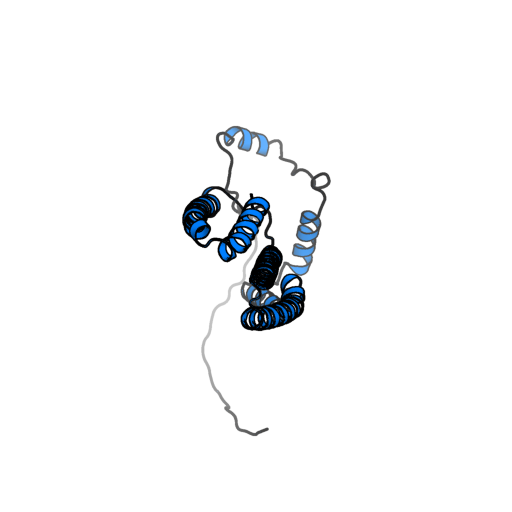877 18.187 1.00 90.88 95 VAL A C 1
ATOM 765 O O . VAL A 1 95 ? 1.990 3.296 17.603 1.00 90.88 95 VAL A O 1
ATOM 768 N N . LEU A 1 96 ? 0.705 1.571 18.250 1.00 90.06 96 LEU A N 1
ATOM 769 C CA . LEU A 1 96 ? 1.551 0.533 17.648 1.00 90.06 96 LEU A CA 1
ATOM 770 C C . LEU A 1 96 ? 1.687 0.741 16.131 1.00 90.06 96 LEU A C 1
ATOM 772 O O . LEU A 1 96 ? 2.794 0.710 15.593 1.00 90.06 96 LEU A O 1
ATOM 776 N N . THR A 1 97 ? 0.582 1.052 15.450 1.00 90.88 97 THR A N 1
ATOM 777 C CA . THR A 1 97 ? 0.556 1.339 14.005 1.00 90.88 97 THR A CA 1
ATOM 778 C C . THR A 1 97 ? 1.371 2.587 13.652 1.00 90.88 97 THR A C 1
ATOM 780 O O . THR A 1 97 ? 2.087 2.595 12.649 1.00 90.88 97 THR A O 1
ATOM 783 N N . TYR A 1 98 ? 1.348 3.626 14.494 1.00 89.75 98 TYR A N 1
ATOM 784 C CA . TYR A 1 98 ? 2.197 4.809 14.334 1.00 89.75 98 TYR A CA 1
ATOM 785 C C . TYR A 1 98 ? 3.695 4.490 14.495 1.00 89.75 98 TYR A C 1
ATOM 787 O O . TYR A 1 98 ? 4.510 4.925 13.675 1.00 89.75 98 TYR A O 1
ATOM 795 N N . VAL A 1 99 ? 4.070 3.687 15.498 1.00 90.31 99 VAL A N 1
ATOM 796 C CA . VAL A 1 99 ? 5.459 3.229 15.692 1.00 90.31 99 VAL A CA 1
ATOM 797 C C . VAL A 1 99 ? 5.921 2.370 14.511 1.00 90.31 99 VAL A C 1
ATOM 799 O O . VAL A 1 99 ? 7.012 2.598 13.983 1.00 90.31 99 VAL A O 1
ATOM 802 N N . TYR A 1 100 ? 5.083 1.443 14.039 1.00 86.94 100 TYR A N 1
ATOM 803 C CA . TYR A 1 100 ? 5.366 0.623 12.861 1.00 86.94 100 TYR A CA 1
ATOM 804 C C . TYR A 1 100 ? 5.558 1.485 11.606 1.00 86.94 100 TYR A C 1
ATOM 806 O O . TYR A 1 100 ? 6.583 1.367 10.939 1.00 86.94 100 TYR A O 1
ATOM 814 N N . LYS A 1 101 ? 4.654 2.439 11.339 1.00 86.69 101 LYS A N 1
ATOM 815 C CA . LYS A 1 101 ? 4.789 3.425 10.251 1.00 86.69 101 LYS A CA 1
ATOM 816 C C . LYS A 1 101 ? 6.117 4.187 10.325 1.00 86.69 101 LYS A C 1
ATOM 818 O O . LYS A 1 101 ? 6.735 4.420 9.287 1.00 86.69 101 LYS A O 1
ATOM 823 N N . ARG A 1 102 ? 6.563 4.581 11.525 1.00 86.00 102 ARG A N 1
ATOM 824 C CA . ARG A 1 102 ? 7.845 5.280 11.721 1.00 86.00 102 ARG A CA 1
ATOM 825 C C . ARG A 1 102 ? 9.042 4.368 11.439 1.00 86.00 102 ARG A C 1
ATOM 827 O O . ARG A 1 102 ? 9.943 4.804 10.727 1.00 86.00 102 ARG A O 1
ATOM 834 N N . LYS A 1 103 ? 9.035 3.119 11.926 1.00 84.94 103 LYS A N 1
ATOM 835 C CA . LYS A 1 103 ? 10.081 2.129 11.604 1.00 84.94 103 LYS A CA 1
ATOM 836 C C . LYS A 1 103 ? 10.137 1.841 10.104 1.00 84.94 103 LYS A C 1
ATOM 838 O O . LYS A 1 103 ? 11.192 2.001 9.507 1.00 84.94 103 LYS A O 1
ATOM 843 N N . VAL A 1 104 ? 8.997 1.535 9.482 1.00 83.56 104 VAL A N 1
ATOM 844 C CA . VAL A 1 104 ? 8.884 1.336 8.028 1.00 83.56 104 VAL A CA 1
ATOM 845 C C . VAL A 1 104 ? 9.444 2.533 7.265 1.00 83.56 104 VAL A C 1
ATOM 847 O O . VAL A 1 104 ? 10.269 2.351 6.379 1.00 83.56 104 VAL A O 1
ATOM 850 N N . ARG A 1 105 ? 9.055 3.766 7.608 1.00 80.19 105 ARG A N 1
ATOM 851 C CA . ARG A 1 105 ? 9.599 4.940 6.916 1.00 80.19 105 ARG A CA 1
ATOM 852 C C . ARG A 1 105 ? 11.125 5.010 7.041 1.00 80.19 105 ARG A C 1
ATOM 854 O O . ARG A 1 105 ? 11.783 5.216 6.035 1.00 80.19 105 ARG A O 1
ATOM 861 N N . SER A 1 106 ? 11.670 4.788 8.237 1.00 79.00 106 SER A N 1
ATOM 862 C CA . SER A 1 106 ? 13.117 4.843 8.480 1.00 79.00 106 SER A CA 1
ATOM 863 C C . SER A 1 106 ? 13.914 3.741 7.774 1.00 79.00 106 SER A C 1
ATOM 865 O O . SER A 1 106 ? 15.071 3.968 7.444 1.00 79.00 106 SER A O 1
ATOM 867 N N . THR A 1 107 ? 13.334 2.553 7.574 1.00 79.44 107 THR A N 1
ATOM 868 C CA . THR A 1 107 ? 14.024 1.405 6.958 1.00 79.44 107 THR A CA 1
ATOM 869 C C . THR A 1 107 ? 13.870 1.375 5.437 1.00 79.44 107 THR A C 1
ATOM 871 O O . THR A 1 107 ? 14.832 1.094 4.734 1.00 79.44 107 THR A O 1
ATOM 874 N N . TYR A 1 108 ? 12.680 1.676 4.910 1.00 72.69 108 TYR A N 1
ATOM 875 C CA . TYR A 1 108 ? 12.377 1.534 3.479 1.00 72.69 108 TYR A CA 1
ATOM 876 C C . TYR A 1 108 ? 12.663 2.802 2.657 1.00 72.69 108 TYR A C 1
ATOM 878 O O . TYR A 1 108 ? 12.643 2.737 1.432 1.00 72.69 108 TYR A O 1
ATOM 886 N N . GLU A 1 109 ? 12.907 3.956 3.289 1.00 70.25 109 GLU A N 1
ATOM 887 C CA . GLU A 1 109 ? 13.353 5.171 2.588 1.00 70.25 109 GLU A CA 1
ATOM 888 C C . GLU A 1 109 ? 14.764 5.010 1.985 1.00 70.25 109 GLU A C 1
ATOM 890 O O . GLU A 1 109 ? 14.856 5.129 0.766 1.00 70.25 109 GLU A O 1
ATOM 895 N N . PRO A 1 110 ? 15.833 4.650 2.733 1.00 65.12 110 PRO A N 1
ATOM 896 C CA . PRO A 1 110 ? 17.170 4.494 2.143 1.00 65.12 110 PRO A CA 1
ATOM 897 C C . PRO A 1 110 ? 17.239 3.362 1.104 1.00 65.12 110 PRO A C 1
ATOM 899 O O . PRO A 1 110 ? 17.754 3.558 0.007 1.00 65.12 110 PRO A O 1
ATOM 902 N N . VAL A 1 111 ? 16.635 2.204 1.395 1.00 67.19 111 VAL A N 1
ATOM 903 C CA . VAL A 1 111 ? 16.648 1.023 0.504 1.00 67.19 111 VAL A CA 1
ATOM 904 C C . VAL A 1 111 ? 15.914 1.274 -0.826 1.00 67.19 111 VAL A C 1
ATOM 906 O O . VAL A 1 111 ? 16.173 0.599 -1.812 1.00 67.19 111 VAL A O 1
ATOM 909 N N . SER A 1 112 ? 15.005 2.256 -0.891 1.00 67.50 112 SER A N 1
ATOM 910 C CA . SER A 1 112 ? 14.262 2.580 -2.120 1.00 67.50 112 SER A CA 1
ATOM 911 C C . SER A 1 112 ? 15.004 3.505 -3.091 1.00 67.50 112 SER A C 1
ATOM 913 O O . SER A 1 112 ? 14.499 3.714 -4.198 1.00 67.50 112 SER A O 1
ATOM 915 N N . PHE A 1 113 ? 16.107 4.126 -2.668 1.00 67.69 113 PHE A N 1
ATOM 916 C CA . PHE A 1 113 ? 16.826 5.143 -3.447 1.00 67.69 113 PHE A CA 1
ATOM 917 C C . PHE A 1 113 ? 18.319 4.845 -3.622 1.00 67.69 113 PHE A C 1
ATOM 919 O O . PHE A 1 113 ? 18.981 5.538 -4.388 1.00 67.69 113 PHE A O 1
ATOM 926 N N . SER A 1 114 ? 18.849 3.830 -2.940 1.00 74.19 114 SER A N 1
ATOM 927 C CA . SER A 1 114 ? 20.255 3.443 -3.020 1.00 74.19 114 SER A CA 1
ATOM 928 C C . SER A 1 114 ? 20.367 1.965 -3.366 1.00 74.19 114 SER A C 1
ATOM 930 O O . SER A 1 114 ? 19.904 1.115 -2.604 1.00 74.19 114 SER A O 1
ATOM 932 N N . LEU A 1 115 ? 21.006 1.662 -4.498 1.00 78.12 115 LEU A N 1
ATOM 933 C CA . LEU A 1 115 ? 21.451 0.307 -4.801 1.00 78.12 115 LEU A CA 1
ATOM 934 C C . LEU A 1 115 ? 22.598 -0.035 -3.828 1.00 78.12 115 LEU A C 1
ATOM 936 O O . LEU A 1 115 ? 23.528 0.766 -3.701 1.00 78.12 115 LEU A O 1
ATOM 940 N N . PRO A 1 116 ? 22.541 -1.148 -3.077 1.00 81.88 116 PRO A N 1
ATOM 941 C CA . PRO A 1 116 ? 23.595 -1.482 -2.127 1.00 81.88 116 PRO A CA 1
ATOM 942 C C . PRO A 1 116 ? 24.887 -1.848 -2.867 1.00 81.88 116 PRO A C 1
ATOM 944 O O . PRO A 1 116 ? 24.862 -2.602 -3.840 1.00 81.88 116 PRO A O 1
ATOM 947 N N . LEU A 1 117 ? 26.019 -1.343 -2.367 1.00 83.88 117 LEU A N 1
ATOM 948 C CA . LEU A 1 117 ? 27.336 -1.467 -3.008 1.00 83.88 117 LEU A CA 1
ATOM 949 C C . LEU A 1 117 ? 27.772 -2.927 -3.239 1.00 83.88 117 LEU A C 1
ATOM 951 O O . LEU A 1 117 ? 28.519 -3.214 -4.163 1.00 83.88 117 LEU A O 1
ATOM 955 N N . GLU A 1 118 ? 27.290 -3.847 -2.403 1.00 86.69 118 GLU A N 1
ATOM 956 C CA . GLU A 1 118 ? 27.516 -5.291 -2.526 1.00 86.69 118 GLU A CA 1
ATOM 957 C C . GLU A 1 118 ? 26.878 -5.877 -3.796 1.00 86.69 118 GLU A C 1
ATOM 959 O O . GLU A 1 118 ? 27.513 -6.672 -4.480 1.00 86.69 118 GLU A O 1
ATOM 964 N N . ILE A 1 119 ? 25.663 -5.436 -4.151 1.00 86.12 119 ILE A N 1
ATOM 965 C CA . ILE A 1 119 ? 24.994 -5.856 -5.392 1.00 86.12 119 ILE A CA 1
ATOM 966 C C . ILE A 1 119 ? 25.668 -5.205 -6.600 1.00 86.12 119 ILE A C 1
ATOM 968 O O . ILE A 1 119 ? 25.866 -5.886 -7.597 1.00 86.12 119 ILE A O 1
ATOM 972 N N . ALA A 1 120 ? 26.058 -3.928 -6.503 1.00 86.44 120 ALA A N 1
ATOM 973 C CA . ALA A 1 120 ? 26.822 -3.265 -7.563 1.00 86.44 120 ALA A CA 1
ATOM 974 C C . ALA A 1 120 ? 28.121 -4.035 -7.863 1.00 86.44 120 ALA A C 1
ATOM 976 O O . ALA A 1 120 ? 28.290 -4.523 -8.971 1.00 86.44 120 ALA A O 1
ATOM 977 N N . ARG A 1 121 ? 28.940 -4.301 -6.835 1.00 88.94 121 ARG A N 1
ATOM 978 C CA . ARG A 1 121 ? 30.170 -5.094 -6.966 1.00 88.94 121 ARG A CA 1
ATOM 979 C C . ARG A 1 121 ? 29.928 -6.498 -7.531 1.00 88.94 121 ARG A C 1
ATOM 981 O O . ARG A 1 121 ? 30.774 -6.997 -8.262 1.00 88.94 121 ARG A O 1
ATOM 988 N N . GLY A 1 122 ? 28.826 -7.154 -7.162 1.00 89.06 122 GLY A N 1
ATOM 989 C CA . GLY A 1 122 ? 28.456 -8.453 -7.733 1.00 89.06 122 GLY A CA 1
ATOM 990 C C . GLY A 1 122 ? 28.208 -8.362 -9.239 1.00 89.06 122 GLY A C 1
ATOM 991 O O . GLY A 1 122 ? 28.801 -9.119 -9.993 1.00 89.06 122 GLY A O 1
ATOM 992 N N . LEU A 1 123 ? 27.417 -7.377 -9.673 1.00 86.31 123 LEU A N 1
ATOM 993 C CA . LEU A 1 123 ? 27.148 -7.119 -11.092 1.00 86.31 123 LEU A CA 1
ATOM 994 C C . LEU A 1 123 ? 28.412 -6.721 -11.870 1.00 86.31 123 LEU A C 1
ATOM 996 O O . LEU A 1 123 ? 28.569 -7.141 -13.013 1.00 86.31 123 LEU A O 1
ATOM 1000 N N . ASP A 1 124 ? 29.312 -5.949 -11.255 1.00 88.00 124 ASP A N 1
ATOM 1001 C CA . ASP A 1 124 ? 30.596 -5.570 -11.853 1.00 88.00 124 ASP A CA 1
ATOM 1002 C C . ASP A 1 124 ? 31.487 -6.812 -12.073 1.00 88.00 124 ASP A C 1
ATOM 1004 O O . ASP A 1 124 ? 32.068 -6.973 -13.142 1.00 88.00 124 ASP A O 1
ATOM 1008 N N . LEU A 1 125 ? 31.547 -7.730 -11.097 1.00 88.44 125 LEU A N 1
ATOM 1009 C CA . LEU A 1 125 ? 32.294 -8.992 -11.205 1.00 88.44 125 LEU A CA 1
ATOM 1010 C C . LEU A 1 125 ? 31.657 -9.985 -12.192 1.00 88.44 125 LEU A C 1
ATOM 1012 O O . LEU A 1 125 ? 32.377 -10.608 -12.966 1.00 88.44 125 LEU A O 1
ATOM 1016 N N . ASP A 1 126 ? 30.328 -10.109 -12.216 1.00 86.88 126 ASP A N 1
ATOM 1017 C CA . ASP A 1 126 ? 29.629 -10.940 -13.207 1.00 86.88 126 ASP A CA 1
ATOM 1018 C C . ASP A 1 126 ? 29.891 -10.413 -14.637 1.00 86.88 126 ASP A C 1
ATOM 1020 O O . ASP A 1 126 ? 30.091 -11.191 -15.574 1.00 86.88 126 ASP A O 1
ATOM 1024 N N . ARG A 1 127 ? 29.949 -9.080 -14.811 1.00 81.00 127 ARG A N 1
ATOM 1025 C CA . ARG A 1 127 ? 30.328 -8.438 -16.079 1.00 81.00 127 ARG A CA 1
ATOM 1026 C C . ARG A 1 127 ? 31.796 -8.703 -16.427 1.00 81.00 127 ARG A C 1
ATOM 1028 O O . ARG A 1 127 ? 32.083 -9.007 -17.587 1.00 81.00 127 ARG A O 1
ATOM 1035 N N . ALA A 1 128 ? 32.692 -8.672 -15.439 1.00 80.00 128 ALA A N 1
ATOM 1036 C CA . ALA A 1 128 ? 34.109 -8.993 -15.603 1.00 80.00 128 ALA A CA 1
ATOM 1037 C C . ALA A 1 128 ? 34.319 -10.405 -16.174 1.00 80.00 128 ALA A C 1
ATOM 1039 O O . ALA A 1 128 ? 34.947 -10.583 -17.220 1.00 80.00 128 ALA A O 1
ATOM 1040 N N . GLU A 1 129 ? 33.706 -11.413 -15.543 1.00 80.75 129 GLU A N 1
ATOM 1041 C CA . GLU A 1 129 ? 33.815 -12.814 -15.968 1.00 80.75 129 GLU A CA 1
ATOM 1042 C C . GLU A 1 129 ? 33.222 -13.067 -17.366 1.00 80.75 129 GLU A C 1
ATOM 1044 O O . GLU A 1 129 ? 33.661 -13.981 -18.067 1.00 80.75 129 GLU A O 1
ATOM 1049 N N . SER A 1 130 ? 32.276 -12.234 -17.817 1.00 74.38 130 SER A N 1
ATOM 1050 C CA . SER A 1 130 ? 31.714 -12.304 -19.174 1.00 74.38 130 SER A CA 1
ATOM 1051 C C . SER A 1 130 ? 32.619 -11.741 -20.289 1.00 74.38 130 SER A C 1
ATOM 1053 O O . SER A 1 130 ? 32.273 -11.853 -21.465 1.00 74.38 130 SER A O 1
ATOM 1055 N N . GLY A 1 131 ? 33.807 -11.216 -19.955 1.00 59.78 131 GLY A N 1
ATOM 1056 C CA . GLY A 1 131 ? 34.880 -10.935 -20.919 1.00 59.78 131 GLY A CA 1
ATOM 1057 C C . GLY A 1 131 ? 34.789 -9.596 -21.661 1.00 59.78 131 GLY A C 1
ATOM 1058 O O . GLY A 1 131 ? 35.435 -9.434 -22.696 1.00 59.78 131 GLY A O 1
ATOM 1059 N N . GLN A 1 132 ? 34.008 -8.640 -21.149 1.00 58.25 132 GLN A N 1
ATOM 1060 C CA . GLN A 1 132 ? 33.782 -7.321 -21.764 1.00 58.25 132 GLN A CA 1
ATOM 1061 C C . GLN A 1 132 ? 34.813 -6.233 -21.387 1.00 58.25 132 GLN A C 1
ATOM 1063 O O . GLN A 1 132 ? 34.814 -5.149 -21.965 1.00 58.25 132 GLN A O 1
ATOM 1068 N N . GLU A 1 133 ? 35.729 -6.501 -20.455 1.00 54.69 133 GLU A N 1
ATOM 1069 C CA . GLU A 1 133 ? 36.543 -5.455 -19.805 1.00 54.69 133 GLU A CA 1
ATOM 1070 C C . GLU A 1 133 ? 37.626 -4.806 -20.690 1.00 54.69 133 GLU A C 1
ATOM 1072 O O . GLU A 1 133 ? 38.105 -3.721 -20.383 1.00 54.69 133 GLU A O 1
ATOM 1077 N N . GLY A 1 134 ? 38.042 -5.445 -21.789 1.00 47.75 134 GLY A N 1
ATOM 1078 C CA . GLY A 1 134 ? 39.231 -5.021 -22.546 1.00 47.75 134 GLY A CA 1
ATOM 1079 C C . GLY A 1 134 ? 39.049 -3.842 -23.510 1.00 47.75 134 GLY A C 1
ATOM 1080 O O . GLY A 1 134 ? 40.049 -3.324 -24.006 1.00 47.75 134 GLY A O 1
ATOM 1081 N N . GLN A 1 135 ? 37.809 -3.455 -23.823 1.00 45.31 135 GLN A N 1
ATOM 1082 C CA . GLN A 1 135 ? 37.500 -2.451 -24.854 1.00 45.31 135 GLN A CA 1
ATOM 1083 C C . GLN A 1 135 ? 36.537 -1.355 -24.359 1.00 45.31 135 GLN A C 1
ATOM 1085 O O . GLN A 1 135 ? 36.483 -0.276 -24.942 1.00 45.31 135 GLN A O 1
ATOM 1090 N N . GLU A 1 136 ? 35.817 -1.585 -23.255 1.00 52.31 136 GLU A N 1
ATOM 1091 C CA . GLU A 1 136 ? 34.718 -0.717 -22.812 1.00 52.31 136 GLU A CA 1
ATOM 1092 C C . GLU A 1 136 ? 35.148 0.557 -22.050 1.00 52.31 136 GLU A C 1
ATOM 1094 O O . GLU A 1 136 ? 34.336 1.464 -21.931 1.00 52.31 136 GLU A O 1
ATOM 1099 N N . GLU A 1 137 ? 36.385 0.715 -21.561 1.00 52.12 137 GLU A N 1
ATOM 1100 C CA . GLU A 1 137 ? 36.724 1.901 -20.737 1.00 52.12 137 GLU A CA 1
ATOM 1101 C C . GLU A 1 137 ? 36.721 3.236 -21.519 1.00 52.12 137 GLU A C 1
ATOM 1103 O O . GLU A 1 137 ? 36.171 4.226 -21.033 1.00 52.12 137 GLU A O 1
ATOM 1108 N N . ASP A 1 138 ? 37.254 3.258 -22.748 1.00 44.28 138 ASP A N 1
ATOM 1109 C CA . ASP A 1 138 ? 37.111 4.394 -23.682 1.00 44.28 138 ASP A CA 1
ATOM 1110 C C . ASP A 1 138 ? 35.828 4.270 -24.539 1.00 44.28 138 ASP A C 1
ATOM 1112 O O . ASP A 1 138 ? 35.188 5.275 -24.865 1.00 44.28 138 ASP A O 1
ATOM 1116 N N . GLU A 1 139 ? 35.411 3.043 -24.889 1.00 49.56 139 GLU A N 1
ATOM 1117 C CA . GLU A 1 139 ? 34.290 2.799 -25.812 1.00 49.56 139 GLU A CA 1
ATOM 1118 C C . GLU A 1 139 ? 32.904 2.835 -25.142 1.00 49.56 139 GLU A C 1
ATOM 1120 O O . GLU A 1 139 ? 31.921 2.981 -25.855 1.00 49.56 139 GLU A O 1
ATOM 1125 N N . ALA A 1 140 ? 32.776 2.772 -23.808 1.00 53.69 140 ALA A N 1
ATOM 1126 C CA . ALA A 1 140 ? 31.495 2.930 -23.097 1.00 53.69 140 ALA A CA 1
ATOM 1127 C C . ALA A 1 140 ? 31.219 4.375 -22.644 1.00 53.69 140 ALA A C 1
ATOM 1129 O O . ALA A 1 140 ? 30.060 4.749 -22.443 1.00 53.69 140 ALA A O 1
ATOM 1130 N N . LEU A 1 141 ? 32.254 5.218 -22.535 1.00 55.88 141 LEU A N 1
ATOM 1131 C CA . LEU A 1 141 ? 32.096 6.639 -22.210 1.00 55.88 141 LEU A CA 1
ATOM 1132 C C . LEU A 1 141 ? 31.364 7.400 -23.334 1.00 55.88 141 LEU A C 1
ATOM 1134 O O . LEU A 1 141 ? 30.537 8.270 -23.057 1.00 55.88 141 LEU A O 1
ATOM 1138 N N . HIS A 1 142 ? 31.626 7.029 -24.590 1.00 50.09 142 HIS A N 1
ATOM 1139 C CA . HIS A 1 142 ? 30.972 7.577 -25.782 1.00 50.09 142 HIS A CA 1
ATOM 1140 C C . HIS A 1 142 ? 29.463 7.256 -25.900 1.00 50.09 142 HIS A C 1
ATOM 1142 O O . HIS A 1 142 ? 28.671 8.197 -25.901 1.00 50.09 142 HIS A O 1
ATOM 1148 N N . PRO A 1 143 ? 29.007 5.986 -25.934 1.00 58.09 143 PRO A N 1
ATOM 1149 C CA . PRO A 1 143 ? 27.592 5.647 -26.062 1.00 58.09 143 PRO A CA 1
ATOM 1150 C C . PRO A 1 143 ? 26.774 6.110 -24.856 1.00 58.09 143 PRO A C 1
ATOM 1152 O O . PRO A 1 143 ? 25.626 6.500 -25.037 1.00 58.09 143 PRO A O 1
ATOM 1155 N N . ALA A 1 144 ? 27.355 6.158 -23.650 1.00 60.84 144 ALA A N 1
ATOM 1156 C CA . ALA A 1 144 ? 26.695 6.775 -22.503 1.00 60.84 144 ALA A CA 1
ATOM 1157 C C . ALA A 1 144 ? 26.483 8.287 -22.712 1.00 60.84 144 ALA A C 1
ATOM 1159 O O . ALA A 1 144 ? 25.411 8.804 -22.400 1.00 60.84 144 ALA A O 1
ATOM 1160 N N . ALA A 1 145 ? 27.463 9.011 -23.266 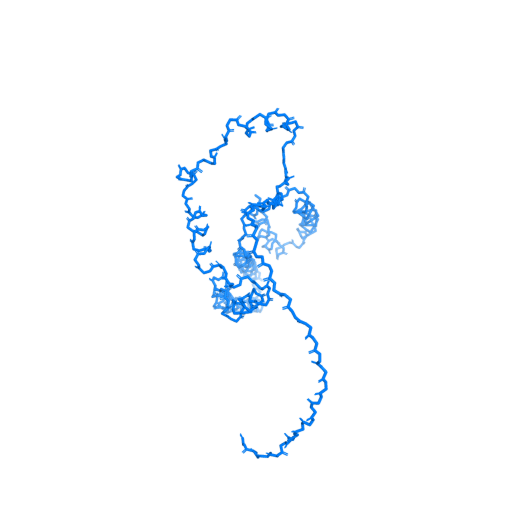1.00 63.16 145 ALA A N 1
ATOM 1161 C CA . ALA A 1 145 ? 27.294 10.425 -23.602 1.00 63.16 145 ALA A CA 1
ATOM 1162 C C . ALA A 1 145 ? 26.221 10.637 -24.690 1.00 63.16 145 ALA A C 1
ATOM 1164 O O . ALA A 1 145 ? 25.387 11.536 -24.554 1.00 63.16 145 ALA A O 1
ATOM 1165 N N . ASP A 1 146 ? 26.194 9.778 -25.711 1.00 64.31 146 ASP A N 1
ATOM 1166 C CA . ASP A 1 146 ? 25.233 9.837 -26.819 1.00 64.31 146 ASP A CA 1
ATOM 1167 C C . ASP A 1 146 ? 23.811 9.374 -26.429 1.00 64.31 146 ASP A C 1
ATOM 1169 O O . ASP A 1 146 ? 22.832 9.807 -27.041 1.00 64.31 146 ASP A O 1
ATOM 1173 N N . GLU A 1 147 ? 23.659 8.537 -25.396 1.00 70.94 147 GLU A N 1
ATOM 1174 C CA . GLU A 1 147 ? 22.360 8.091 -24.864 1.00 70.94 147 GLU A CA 1
ATOM 1175 C C . GLU A 1 147 ? 21.642 9.193 -24.064 1.00 70.94 147 GLU A C 1
ATOM 1177 O O . GLU A 1 147 ? 20.419 9.327 -24.151 1.00 70.94 147 GLU A O 1
ATOM 1182 N N . TYR A 1 148 ? 22.387 10.029 -23.329 1.00 73.12 148 TYR A N 1
ATOM 1183 C CA . TYR A 1 148 ? 21.834 11.184 -22.604 1.00 73.12 148 TYR A CA 1
ATOM 1184 C C . TYR A 1 148 ? 21.781 12.477 -23.440 1.00 73.12 148 TYR A C 1
A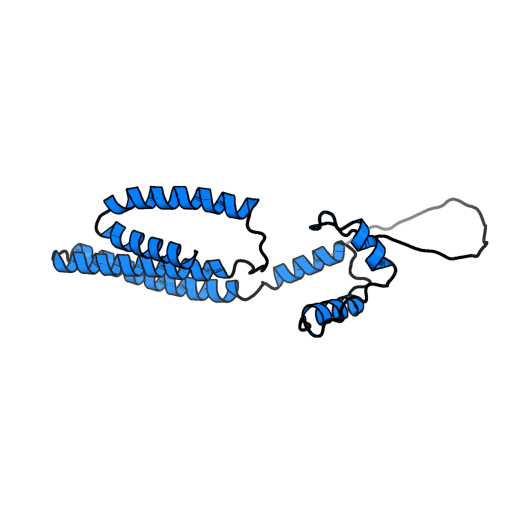TOM 1186 O O . TYR A 1 148 ? 21.373 13.527 -22.926 1.00 73.12 148 TYR A O 1
ATOM 1194 N N . LEU A 1 149 ? 22.158 12.430 -24.723 1.00 71.69 149 LEU A N 1
ATOM 1195 C CA . LEU A 1 149 ? 21.996 13.556 -25.641 1.00 71.69 149 LEU A CA 1
ATOM 1196 C C . LEU A 1 149 ? 20.508 13.864 -25.878 1.00 71.69 149 LEU A C 1
ATOM 1198 O O . LEU A 1 149 ? 19.649 12.981 -25.902 1.00 71.69 149 LEU A O 1
ATOM 1202 N N . GLN A 1 150 ? 20.181 15.140 -26.094 1.00 69.94 150 GLN A N 1
ATOM 1203 C CA . GLN A 1 150 ? 18.817 15.512 -26.478 1.00 69.94 150 GLN A CA 1
ATOM 1204 C C . GLN A 1 150 ? 18.495 14.895 -27.852 1.00 69.94 150 GLN A C 1
ATOM 1206 O O . GLN A 1 150 ? 19.337 14.966 -28.750 1.00 69.94 150 GLN A O 1
ATOM 1211 N N . PRO A 1 151 ? 17.286 14.336 -28.065 1.00 69.62 151 PRO A N 1
ATOM 1212 C CA . PRO A 1 151 ? 16.944 13.614 -29.298 1.00 69.62 151 PRO A CA 1
ATOM 1213 C C . PRO A 1 151 ? 16.968 14.492 -30.562 1.00 69.62 151 PRO A C 1
ATOM 1215 O O . PRO A 1 151 ? 16.924 13.972 -31.669 1.00 69.62 151 PRO A O 1
ATOM 1218 N N . GLU A 1 152 ? 17.044 15.812 -30.391 1.00 66.25 152 GLU A N 1
ATOM 1219 C CA . GLU A 1 152 ? 17.145 16.830 -31.442 1.00 66.25 152 GLU A CA 1
ATOM 1220 C C . GLU A 1 152 ? 18.604 17.152 -31.831 1.00 66.25 152 GLU A C 1
ATOM 1222 O O . GLU A 1 152 ? 18.836 17.762 -32.872 1.00 66.25 152 GLU A O 1
ATOM 1227 N N . LEU A 1 153 ? 19.579 16.758 -30.998 1.00 68.88 153 LEU A N 1
ATOM 1228 C CA . LEU A 1 153 ? 21.020 16.962 -31.206 1.00 68.88 153 LEU A CA 1
ATOM 1229 C C . LEU A 1 153 ? 21.751 15.666 -31.595 1.00 68.88 153 LEU A C 1
ATOM 1231 O O . LEU A 1 153 ? 22.889 15.716 -32.053 1.00 68.88 153 LEU A O 1
ATOM 1235 N N . ARG A 1 154 ? 21.103 14.506 -31.428 1.00 63.59 154 ARG A N 1
ATOM 1236 C CA . ARG A 1 154 ? 21.580 13.234 -31.977 1.00 63.59 154 ARG A CA 1
ATOM 1237 C C . ARG A 1 154 ? 21.639 13.367 -33.496 1.00 63.59 154 ARG A C 1
ATOM 1239 O O . ARG A 1 154 ? 20.606 13.632 -34.113 1.00 63.59 154 ARG A O 1
ATOM 1246 N N . GLU A 1 155 ? 22.816 13.193 -34.097 1.00 64.62 155 GLU A N 1
ATOM 1247 C CA . GLU A 1 155 ? 22.916 13.249 -35.556 1.00 64.62 155 GLU A CA 1
ATOM 1248 C C . GLU A 1 155 ? 21.963 12.205 -36.162 1.00 64.62 155 GLU A C 1
ATOM 1250 O O . GLU A 1 155 ? 21.960 11.047 -35.722 1.00 64.62 155 GLU A O 1
ATOM 1255 N N . PRO A 1 156 ? 21.111 12.582 -37.136 1.00 57.22 156 PRO A N 1
ATOM 1256 C CA . PRO A 1 156 ? 20.340 11.588 -37.855 1.00 57.22 156 PRO A CA 1
ATOM 1257 C C . PRO A 1 156 ? 21.349 10.677 -38.543 1.00 57.22 156 PRO A C 1
ATOM 1259 O O . PRO A 1 156 ? 22.221 11.171 -39.260 1.00 57.22 156 PRO A O 1
ATOM 1262 N N . ALA A 1 157 ? 21.228 9.362 -38.342 1.00 56.81 157 ALA A N 1
ATOM 1263 C CA . ALA A 1 157 ? 21.992 8.404 -39.127 1.00 56.81 157 ALA A CA 1
ATOM 1264 C C . ALA A 1 157 ? 21.791 8.770 -40.602 1.00 56.81 157 ALA A C 1
ATOM 1266 O O . ALA A 1 157 ? 20.661 8.741 -41.096 1.00 56.81 157 ALA A O 1
ATOM 1267 N N . PHE A 1 158 ? 22.859 9.220 -41.266 1.00 48.00 158 PHE A N 1
ATOM 1268 C CA . PHE A 1 158 ? 22.791 9.651 -42.655 1.00 48.00 158 PHE A CA 1
ATOM 1269 C C . PHE A 1 158 ? 22.635 8.397 -43.509 1.00 48.00 158 PHE A C 1
ATOM 1271 O O . PHE A 1 158 ? 23.613 7.801 -43.950 1.00 48.00 158 PHE A O 1
ATOM 1278 N N . VAL A 1 159 ? 21.378 7.980 -43.669 1.00 52.09 159 VAL A N 1
ATOM 1279 C CA . VAL A 1 159 ? 20.950 6.894 -44.548 1.00 52.09 159 VAL A CA 1
ATOM 1280 C C . VAL A 1 159 ? 21.461 7.241 -45.940 1.00 52.09 159 VAL A C 1
ATOM 1282 O O . VAL A 1 159 ? 21.008 8.218 -46.548 1.00 52.09 159 VAL A O 1
ATOM 1285 N N . GLY A 1 160 ? 22.441 6.478 -46.423 1.00 54.81 160 GLY A N 1
ATOM 1286 C CA . GLY A 1 160 ? 23.020 6.702 -47.734 1.00 54.81 160 GLY A CA 1
ATOM 1287 C C . GLY A 1 160 ? 21.947 6.538 -48.813 1.00 54.81 160 GLY A C 1
ATOM 1288 O O . GLY A 1 160 ? 20.957 5.823 -48.617 1.00 54.81 160 GLY A O 1
ATOM 1289 N N . PRO A 1 161 ? 22.110 7.159 -49.995 1.00 58.66 161 PRO A N 1
ATOM 1290 C CA . PRO A 1 161 ? 21.168 6.965 -51.098 1.00 58.66 161 PRO A CA 1
ATOM 1291 C C . PRO A 1 161 ? 21.064 5.494 -51.554 1.00 58.66 161 PRO A C 1
ATOM 1293 O O . PRO A 1 161 ? 20.098 5.133 -52.225 1.00 58.66 161 PRO A O 1
ATOM 1296 N N . GLU A 1 162 ? 22.027 4.647 -51.178 1.00 58.81 162 GLU A N 1
ATOM 1297 C CA . GLU A 1 162 ? 21.996 3.190 -51.339 1.00 58.81 162 GLU A CA 1
ATOM 1298 C C . GLU A 1 162 ? 21.061 2.466 -50.347 1.00 58.81 162 GLU A C 1
ATOM 1300 O O . GLU A 1 162 ? 20.308 1.580 -50.759 1.00 58.81 162 GLU A O 1
ATOM 1305 N N . ASP A 1 163 ? 21.010 2.892 -49.084 1.00 52.75 163 ASP A N 1
ATOM 1306 C CA . ASP A 1 163 ? 20.210 2.261 -48.023 1.00 52.75 163 ASP A CA 1
ATOM 1307 C C . ASP A 1 163 ? 18.707 2.542 -48.186 1.00 52.75 163 ASP A C 1
ATOM 1309 O O . ASP A 1 163 ? 17.856 1.668 -47.989 1.00 52.75 163 ASP A O 1
ATOM 1313 N N . LEU A 1 164 ? 18.367 3.755 -48.638 1.00 54.94 164 LEU A N 1
ATOM 1314 C CA . LEU A 1 164 ? 16.983 4.194 -48.842 1.00 54.94 164 LEU A CA 1
ATOM 1315 C C . LEU A 1 164 ? 16.253 3.356 -49.913 1.00 54.94 164 LEU A C 1
ATOM 1317 O O . LEU A 1 164 ? 15.034 3.186 -49.863 1.00 54.94 164 LEU A O 1
ATOM 1321 N N . PHE A 1 165 ? 16.998 2.792 -50.872 1.00 49.66 165 PHE A N 1
ATOM 1322 C CA . PHE A 1 165 ? 16.465 1.896 -51.905 1.00 49.66 165 PHE A CA 1
ATOM 1323 C C . PHE A 1 165 ? 16.230 0.465 -51.386 1.00 49.66 165 PHE A C 1
ATOM 1325 O O . PHE A 1 165 ? 15.412 -0.269 -51.949 1.00 49.66 165 PHE A O 1
ATOM 1332 N N . VAL A 1 166 ? 16.919 0.072 -50.308 1.00 50.75 166 VAL A N 1
ATOM 1333 C CA . VAL A 1 166 ? 16.741 -1.213 -49.618 1.00 50.75 166 VAL A CA 1
ATOM 1334 C C . VAL A 1 166 ? 15.556 -1.131 -48.654 1.00 50.75 166 VAL A C 1
ATOM 1336 O O . VAL A 1 166 ? 14.657 -1.971 -48.735 1.00 50.75 166 VAL A O 1
ATOM 1339 N N . GLU A 1 167 ? 15.468 -0.084 -47.826 1.00 48.84 167 GLU A N 1
ATOM 1340 C CA . GLU A 1 167 ? 14.311 0.119 -46.941 1.00 48.84 167 GLU A CA 1
ATOM 1341 C C . GLU A 1 167 ? 13.007 0.296 -47.731 1.00 48.84 167 GLU A C 1
ATOM 1343 O O . GLU A 1 167 ? 12.016 -0.363 -47.424 1.00 48.84 167 GLU A O 1
ATOM 1348 N N . ALA A 1 168 ? 12.998 1.071 -48.823 1.00 48.19 168 ALA A N 1
ATOM 1349 C CA . ALA A 1 168 ? 11.806 1.215 -49.667 1.00 48.19 168 ALA A CA 1
ATOM 1350 C C . ALA A 1 168 ? 11.359 -0.100 -50.345 1.00 48.19 168 ALA A C 1
ATOM 1352 O O . ALA A 1 168 ? 10.210 -0.213 -50.778 1.00 48.19 168 ALA A O 1
ATOM 1353 N N . LYS A 1 169 ? 12.242 -1.105 -50.437 1.00 44.09 169 LYS A N 1
ATOM 1354 C CA . LYS A 1 169 ? 11.931 -2.435 -50.982 1.00 44.09 169 LYS A CA 1
ATOM 1355 C C . LYS A 1 169 ? 11.498 -3.439 -49.906 1.00 44.09 169 LYS A C 1
ATOM 1357 O O . LYS A 1 169 ? 10.752 -4.364 -50.226 1.00 44.09 169 LYS A O 1
ATOM 1362 N N . CYS A 1 170 ? 11.926 -3.244 -48.658 1.00 43.50 170 CYS A N 1
ATOM 1363 C CA . CYS A 1 170 ? 11.607 -4.101 -47.512 1.00 43.50 170 CYS A CA 1
ATOM 1364 C C . CYS A 1 170 ? 10.505 -3.541 -46.590 1.00 43.50 170 CYS A C 1
ATOM 1366 O O . CYS A 1 170 ? 9.925 -4.301 -45.822 1.00 43.50 170 CYS A O 1
ATOM 1368 N N . GLY A 1 171 ? 10.149 -2.256 -46.700 1.00 38.97 171 GLY A N 1
ATOM 1369 C CA . GLY A 1 171 ? 9.199 -1.524 -45.844 1.00 38.97 171 GLY A CA 1
ATOM 1370 C C . GLY A 1 171 ? 7.726 -1.961 -45.909 1.00 38.97 171 GLY A C 1
ATOM 1371 O O . GLY A 1 171 ? 6.842 -1.248 -45.437 1.00 38.97 171 GLY A O 1
ATOM 1372 N N . GLY A 1 172 ? 7.437 -3.142 -46.457 1.00 35.97 172 GLY A N 1
ATOM 1373 C CA . GLY A 1 172 ? 6.135 -3.808 -46.395 1.00 35.97 172 GLY A CA 1
ATOM 1374 C C . GLY A 1 172 ? 5.887 -4.524 -45.061 1.00 35.97 172 GLY A C 1
ATOM 1375 O O . GLY A 1 172 ? 5.467 -5.677 -45.071 1.00 35.97 172 GLY A O 1
ATOM 1376 N N . GLY A 1 173 ? 6.155 -3.858 -43.932 1.00 41.97 173 GLY A N 1
ATOM 1377 C CA . GLY A 1 173 ? 5.982 -4.397 -42.576 1.00 41.97 173 GLY A CA 1
ATOM 1378 C C . GLY A 1 173 ? 7.220 -4.204 -41.697 1.00 41.97 173 GLY A C 1
ATOM 1379 O O . GLY A 1 173 ? 8.119 -5.037 -41.703 1.00 41.97 173 GLY A O 1
ATOM 1380 N N . GLY A 1 174 ? 7.260 -3.114 -40.925 1.00 33.62 174 GLY A N 1
ATOM 1381 C CA . GLY A 1 174 ? 8.365 -2.800 -40.012 1.00 33.62 174 GLY A CA 1
ATOM 1382 C C . GLY A 1 174 ? 7.996 -3.023 -38.544 1.00 33.62 174 GLY A C 1
ATOM 1383 O O . GLY A 1 174 ? 6.910 -2.627 -38.121 1.00 33.62 174 GLY A O 1
ATOM 1384 N N . GLY A 1 175 ? 8.899 -3.628 -37.761 1.00 29.23 175 GLY A N 1
ATOM 1385 C CA . GLY A 1 175 ? 8.680 -3.766 -36.316 1.00 29.23 175 GLY A CA 1
ATOM 1386 C C . GLY A 1 175 ? 9.546 -4.747 -35.515 1.00 29.23 175 GLY A C 1
ATOM 1387 O O . GLY A 1 175 ? 9.071 -5.195 -34.476 1.00 29.23 175 GLY A O 1
ATOM 1388 N N . GLY A 1 176 ? 10.774 -5.089 -35.930 1.00 29.16 176 GLY A N 1
ATOM 1389 C CA . GLY A 1 176 ? 11.724 -5.766 -35.030 1.00 29.16 176 GLY A CA 1
ATOM 1390 C C . GLY A 1 176 ? 12.747 -6.685 -35.700 1.00 29.16 176 GLY A C 1
ATOM 1391 O O . GLY A 1 176 ? 12.372 -7.618 -36.402 1.00 29.16 176 GLY A O 1
ATOM 1392 N N . GLY A 1 177 ? 14.031 -6.456 -35.401 1.00 33.50 177 GLY A N 1
ATOM 1393 C CA . GLY A 1 177 ? 15.136 -7.361 -35.738 1.00 33.50 177 GLY A CA 1
ATOM 1394 C C . GLY A 1 177 ? 16.224 -6.723 -36.602 1.00 33.50 177 GLY A C 1
ATOM 1395 O O . GLY A 1 177 ? 16.197 -6.852 -37.820 1.00 33.50 177 GLY A O 1
ATOM 1396 N N . GLY A 1 178 ? 17.207 -6.088 -35.959 1.00 31.02 178 GLY A N 1
ATOM 1397 C CA . GLY A 1 178 ? 18.517 -5.802 -36.546 1.00 31.02 178 GLY A CA 1
ATOM 1398 C C . GLY A 1 178 ? 19.565 -6.581 -35.758 1.00 31.02 178 GLY A C 1
ATOM 1399 O O . GLY A 1 178 ? 19.691 -6.360 -34.558 1.00 31.02 178 GLY A O 1
ATOM 1400 N N . GLY A 1 179 ? 20.237 -7.532 -36.405 1.00 31.44 179 GLY A N 1
ATOM 1401 C CA . GLY A 1 179 ? 21.343 -8.298 -35.827 1.00 31.44 179 GLY A CA 1
ATOM 1402 C C . GLY A 1 179 ? 22.652 -7.981 -36.544 1.00 31.44 179 GLY A C 1
ATOM 1403 O O . GLY A 1 179 ? 22.635 -7.570 -37.706 1.00 31.44 179 GLY A O 1
ATOM 1404 N N . ASP A 1 180 ? 23.771 -8.180 -35.854 1.00 27.98 180 ASP A N 1
ATOM 1405 C CA . ASP A 1 180 ? 25.090 -7.749 -36.316 1.00 27.98 180 ASP A CA 1
ATOM 1406 C C . ASP A 1 180 ? 25.590 -8.506 -37.554 1.00 27.98 180 ASP A C 1
ATOM 1408 O O . ASP A 1 180 ? 25.739 -9.731 -37.564 1.00 27.98 180 ASP A O 1
ATOM 1412 N N . GLY A 1 181 ? 25.908 -7.747 -38.605 1.00 31.36 181 GLY A N 1
ATOM 1413 C CA . GLY A 1 181 ? 26.554 -8.235 -39.820 1.00 31.36 181 GLY A CA 1
ATOM 1414 C C . GLY A 1 181 ? 28.059 -7.982 -39.789 1.00 31.36 181 GLY A C 1
ATOM 1415 O O . GLY A 1 181 ? 28.516 -6.899 -40.144 1.00 31.36 181 GLY A O 1
ATOM 1416 N N . SER A 1 182 ? 28.846 -8.989 -39.403 1.00 36.34 182 SER A N 1
ATOM 1417 C CA . SER A 1 182 ? 30.312 -8.915 -39.457 1.00 36.34 182 SER A CA 1
ATOM 1418 C C . SER A 1 182 ? 30.825 -8.866 -40.905 1.00 36.34 182 SER A C 1
ATOM 1420 O O . SER A 1 182 ? 30.490 -9.734 -41.711 1.00 36.34 182 SER A O 1
ATOM 1422 N N . GLY A 1 183 ? 31.685 -7.891 -41.224 1.00 29.47 183 GLY A N 1
ATOM 1423 C CA . GLY A 1 183 ? 32.347 -7.761 -42.527 1.00 29.47 183 GLY A CA 1
ATOM 1424 C C . GLY A 1 183 ? 33.821 -7.367 -42.391 1.00 29.47 183 GLY A C 1
ATOM 1425 O O . GLY A 1 183 ? 34.133 -6.208 -42.137 1.00 29.47 183 GLY A O 1
ATOM 1426 N N . ARG A 1 184 ? 34.736 -8.330 -42.578 1.00 32.81 184 ARG A N 1
ATOM 1427 C CA . ARG A 1 184 ? 36.202 -8.137 -42.593 1.00 32.81 184 ARG A CA 1
ATOM 1428 C C . ARG A 1 184 ? 36.814 -8.564 -43.936 1.00 32.81 184 ARG A C 1
ATOM 1430 O O . ARG A 1 184 ? 36.498 -9.637 -44.435 1.00 32.81 184 ARG A O 1
ATOM 1437 N N . GLY A 1 185 ? 37.776 -7.773 -44.414 1.00 30.34 185 GLY A N 1
ATOM 1438 C CA . GLY A 1 185 ? 38.805 -8.056 -45.437 1.00 30.34 185 GLY A CA 1
ATOM 1439 C C . GLY A 1 185 ? 39.676 -6.792 -45.591 1.00 30.34 185 GLY A C 1
ATOM 1440 O O . GLY A 1 185 ? 39.160 -5.709 -45.331 1.00 30.34 185 GLY A O 1
ATOM 1441 N N . ASP A 1 186 ? 40.974 -6.763 -45.924 1.00 33.34 186 ASP A N 1
ATOM 1442 C CA . ASP A 1 186 ? 42.061 -7.748 -46.152 1.00 33.34 186 ASP A CA 1
ATOM 1443 C C . ASP A 1 186 ? 43.403 -7.005 -45.825 1.00 33.34 186 ASP A C 1
ATOM 1445 O O . ASP A 1 186 ? 43.400 -5.779 -45.737 1.00 33.34 186 ASP A O 1
ATOM 1449 N N . GLY A 1 187 ? 44.596 -7.592 -45.646 1.00 32.72 187 GLY A N 1
ATOM 1450 C CA . GLY A 1 187 ? 45.031 -8.983 -45.797 1.00 32.72 187 GLY A CA 1
ATOM 1451 C C . GLY A 1 187 ? 46.564 -9.139 -45.919 1.00 32.72 187 GLY A C 1
ATOM 1452 O O . GLY A 1 187 ? 47.312 -8.179 -45.765 1.00 32.72 187 GLY A O 1
ATOM 1453 N N . LYS A 1 188 ? 47.003 -10.355 -46.291 1.00 31.16 188 LYS A N 1
ATOM 1454 C CA . LYS A 1 188 ? 48.366 -10.784 -46.717 1.00 31.16 188 LYS A CA 1
ATOM 1455 C C . LYS A 1 188 ? 49.586 -10.677 -45.765 1.00 31.16 188 LYS A C 1
ATOM 1457 O O . LYS A 1 188 ? 50.180 -9.619 -45.602 1.00 31.16 188 LYS A O 1
ATOM 1462 N N . GLY A 1 189 ? 50.142 -11.866 -45.477 1.00 28.19 189 GLY A N 1
ATOM 1463 C CA . GLY A 1 189 ? 51.592 -12.165 -45.497 1.00 28.19 189 GLY A CA 1
ATOM 1464 C C . GLY A 1 189 ? 52.311 -12.216 -44.135 1.00 28.19 189 GLY A C 1
ATOM 1465 O O . GLY A 1 189 ? 52.146 -11.315 -43.330 1.00 28.19 189 GLY A O 1
ATOM 1466 N N . GLY A 1 190 ? 53.157 -13.211 -43.827 1.00 28.75 190 GLY A N 1
ATOM 1467 C CA . GLY A 1 190 ? 53.451 -14.465 -44.539 1.00 28.75 190 GLY A CA 1
ATOM 1468 C C . GLY A 1 190 ? 54.693 -15.205 -43.993 1.00 28.75 190 GLY A C 1
ATOM 1469 O O . GLY A 1 190 ? 55.66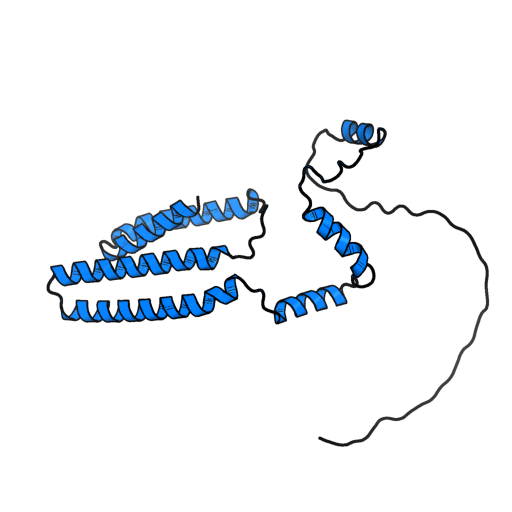7 -14.556 -43.636 1.00 28.75 190 GLY A O 1
ATOM 1470 N N . SER A 1 191 ? 54.652 -16.546 -44.029 1.00 29.64 191 SER A N 1
ATOM 1471 C CA . SER A 1 191 ? 55.760 -17.523 -43.874 1.00 29.64 191 SER A CA 1
ATOM 1472 C C . SER A 1 191 ? 56.539 -17.623 -42.546 1.00 29.64 191 SER A C 1
ATOM 1474 O O . SER A 1 191 ? 57.093 -16.651 -42.046 1.00 29.64 191 SER A O 1
ATOM 1476 N N . GLY A 1 192 ? 56.698 -18.864 -42.059 1.00 30.27 192 GLY A N 1
ATOM 1477 C CA . GLY A 1 192 ? 57.591 -19.225 -40.949 1.00 30.27 192 GLY A CA 1
ATOM 1478 C C . GLY A 1 192 ? 57.323 -20.624 -40.376 1.00 30.27 192 GLY A C 1
ATOM 1479 O O . GLY A 1 192 ? 56.673 -20.743 -39.344 1.00 30.27 192 GLY A O 1
ATOM 1480 N N . GLU A 1 193 ? 57.799 -21.678 -41.046 1.00 35.12 193 GLU A N 1
ATOM 1481 C CA . GLU A 1 193 ? 57.869 -23.044 -40.486 1.00 35.12 193 GLU A CA 1
ATOM 1482 C C . GLU A 1 193 ? 58.855 -23.130 -39.302 1.00 35.12 193 GLU A C 1
ATOM 1484 O O . GLU A 1 193 ? 59.815 -22.361 -39.261 1.00 35.12 193 GLU A O 1
ATOM 1489 N N . VAL A 1 194 ? 58.660 -24.105 -38.398 1.00 40.09 194 VAL A N 1
ATOM 1490 C CA . VAL A 1 194 ? 59.630 -25.184 -38.070 1.00 40.09 194 VAL A CA 1
ATOM 1491 C C . VAL A 1 194 ? 59.033 -26.153 -37.025 1.00 40.09 194 VAL A C 1
ATOM 1493 O O . VAL A 1 194 ? 58.353 -25.746 -36.085 1.00 40.09 194 VAL A O 1
ATOM 1496 N N . ASP A 1 195 ? 59.302 -27.446 -37.221 1.00 33.25 195 ASP A N 1
ATOM 1497 C CA . ASP A 1 195 ? 58.903 -28.603 -36.402 1.00 33.25 195 ASP A CA 1
ATOM 1498 C C . ASP A 1 195 ? 59.596 -28.748 -35.026 1.00 33.25 195 ASP A C 1
ATOM 1500 O O . ASP A 1 195 ? 60.779 -28.447 -34.880 1.00 33.25 195 ASP A O 1
ATOM 1504 N N . GLY A 1 196 ? 58.914 -29.453 -34.107 1.00 32.53 196 GLY A N 1
ATOM 1505 C CA . GLY A 1 196 ? 59.477 -30.691 -33.528 1.00 32.53 196 GLY A CA 1
ATOM 1506 C C . GLY A 1 196 ? 59.985 -30.723 -32.068 1.00 32.53 196 GLY A C 1
ATOM 1507 O O . GLY A 1 196 ? 60.740 -29.866 -31.629 1.00 32.53 196 GLY A O 1
ATOM 1508 N N . GLY A 1 197 ? 59.675 -31.835 -31.375 1.00 31.30 197 GLY A N 1
ATOM 1509 C CA . GLY A 1 197 ? 60.356 -32.326 -30.152 1.00 31.30 197 GLY A CA 1
ATOM 1510 C C . GLY A 1 197 ? 59.742 -31.855 -28.814 1.00 31.30 197 GLY A C 1
ATOM 1511 O O . GLY A 1 197 ? 59.641 -30.656 -28.608 1.00 31.30 197 GLY A O 1
ATOM 1512 N N . VAL A 1 198 ? 59.207 -32.660 -27.877 1.00 37.44 198 VAL A N 1
ATOM 1513 C CA . VAL A 1 198 ? 59.538 -33.983 -27.270 1.00 37.44 198 VAL A CA 1
ATOM 1514 C C . VAL A 1 198 ? 60.346 -33.890 -25.951 1.00 37.44 198 VAL A C 1
ATOM 1516 O O . VAL A 1 198 ? 61.457 -33.378 -25.932 1.00 37.44 198 VAL A O 1
ATOM 1519 N N . ASP A 1 199 ? 59.755 -34.493 -24.905 1.00 34.78 199 ASP A N 1
ATOM 1520 C CA . ASP A 1 199 ? 60.283 -35.028 -23.626 1.00 34.78 199 ASP A CA 1
ATOM 1521 C C . ASP A 1 199 ? 60.871 -34.165 -22.478 1.00 34.78 199 ASP A C 1
ATOM 1523 O O . ASP A 1 199 ? 61.805 -33.387 -22.630 1.00 34.78 199 ASP A O 1
ATOM 1527 N N . GLY A 1 200 ? 60.414 -34.524 -21.260 1.00 32.56 200 GLY A N 1
ATOM 1528 C CA . GLY A 1 200 ? 61.133 -34.416 -19.972 1.00 32.56 200 GLY A CA 1
ATOM 1529 C C . GLY A 1 200 ? 60.954 -33.110 -19.170 1.00 32.56 200 GLY A C 1
ATOM 1530 O O . GLY A 1 200 ? 60.974 -32.027 -19.732 1.00 32.56 200 GLY A O 1
ATOM 1531 N N . GLY A 1 201 ? 60.814 -33.108 -17.835 1.00 30.19 201 GLY A N 1
ATOM 1532 C CA . GLY A 1 201 ? 60.725 -34.206 -16.857 1.00 30.19 201 GLY A CA 1
ATOM 1533 C C . GLY A 1 201 ? 61.236 -33.784 -15.460 1.00 30.19 201 GLY A C 1
ATOM 1534 O O . GLY A 1 201 ? 62.300 -33.185 -15.366 1.00 30.19 201 GLY A O 1
ATOM 1535 N N . GLY A 1 202 ? 60.519 -34.138 -14.377 1.00 30.12 202 GLY A N 1
ATOM 1536 C CA . GLY A 1 202 ? 60.844 -33.760 -12.978 1.00 30.12 202 GLY A CA 1
ATOM 1537 C C . GLY A 1 202 ? 60.425 -32.316 -12.644 1.00 30.12 202 GLY A C 1
ATOM 1538 O O . GLY A 1 202 ? 60.609 -31.424 -13.456 1.00 30.12 202 GLY A O 1
ATOM 1539 N N . GLY A 1 203 ? 59.775 -31.988 -11.524 1.00 30.97 203 GLY A N 1
ATOM 1540 C CA . GLY A 1 203 ? 59.925 -32.477 -10.145 1.00 30.97 203 GLY A CA 1
ATOM 1541 C C . GLY A 1 203 ? 60.516 -31.319 -9.319 1.00 30.97 203 GLY A C 1
ATOM 1542 O O . GLY A 1 203 ? 61.393 -30.627 -9.811 1.00 30.97 203 GLY A O 1
ATOM 1543 N N . GLY A 1 204 ? 60.111 -30.990 -8.096 1.00 31.69 204 GLY A N 1
ATOM 1544 C CA . GLY A 1 204 ? 59.100 -31.494 -7.164 1.00 31.69 204 GLY A CA 1
ATOM 1545 C C . GLY A 1 204 ? 59.217 -30.656 -5.873 1.00 31.69 204 GLY A C 1
ATOM 1546 O O . GLY A 1 204 ? 60.209 -29.949 -5.709 1.00 31.69 204 GLY A O 1
ATOM 1547 N N . GLY A 1 205 ? 58.242 -30.704 -4.961 1.00 33.62 205 GLY A N 1
ATOM 1548 C CA . GLY A 1 205 ? 58.317 -29.935 -3.706 1.00 33.62 205 GLY A CA 1
ATOM 1549 C C . GLY A 1 205 ? 56.966 -29.440 -3.202 1.00 33.62 205 GLY A C 1
ATOM 1550 O O . GLY A 1 205 ? 56.564 -28.319 -3.494 1.00 33.62 205 GLY A O 1
ATOM 1551 N N . GLY A 1 206 ? 56.276 -30.290 -2.440 1.00 37.53 206 GLY A N 1
ATOM 1552 C CA . GLY A 1 206 ? 55.206 -29.855 -1.538 1.00 37.53 206 GLY A CA 1
ATOM 1553 C C . GLY A 1 206 ? 55.762 -29.234 -0.239 1.00 37.53 206 GLY A C 1
ATOM 1554 O O . GLY A 1 206 ? 56.979 -29.217 -0.052 1.00 37.53 206 GLY A O 1
ATOM 1555 N N . PRO A 1 207 ? 54.880 -28.725 0.641 1.00 65.50 207 PRO A N 1
ATOM 1556 C CA . PRO A 1 207 ? 55.222 -27.839 1.762 1.00 65.50 207 PRO A CA 1
ATOM 1557 C C . PRO A 1 207 ? 55.705 -28.586 3.023 1.00 65.50 207 PRO A C 1
ATOM 1559 O O . PRO A 1 207 ? 55.723 -29.821 3.050 1.00 65.50 207 PRO A O 1
ATOM 1562 N N . PRO A 1 208 ? 56.082 -27.837 4.074 1.00 54.38 208 PRO A N 1
ATOM 1563 C CA . PRO A 1 208 ? 55.183 -27.664 5.232 1.00 54.38 208 PRO A CA 1
ATOM 1564 C C . PRO A 1 208 ? 55.073 -26.181 5.702 1.00 54.38 208 PRO A C 1
ATOM 1566 O O . PRO A 1 208 ? 55.697 -25.319 5.091 1.00 54.38 208 PRO A O 1
ATOM 1569 N N . ASP A 1 209 ? 53.996 -25.823 6.429 1.00 43.94 209 ASP A N 1
ATOM 1570 C CA . ASP A 1 209 ? 53.964 -25.318 7.839 1.00 43.94 209 ASP A CA 1
ATOM 1571 C C . ASP A 1 209 ? 54.432 -23.839 8.027 1.00 43.94 209 ASP A C 1
ATOM 1573 O O . ASP A 1 209 ? 55.201 -23.327 7.227 1.00 43.94 209 ASP A O 1
ATOM 1577 N N . GLU A 1 210 ? 53.929 -22.982 8.933 1.00 44.09 210 GLU A N 1
ATOM 1578 C CA . GLU A 1 210 ? 53.071 -23.073 10.136 1.00 44.09 210 GLU A CA 1
ATOM 1579 C C . GLU A 1 210 ? 52.029 -21.912 10.203 1.00 44.09 210 GLU A C 1
ATOM 1581 O O . GLU A 1 210 ? 52.123 -20.915 9.491 1.00 44.09 210 GLU A O 1
ATOM 1586 N N . THR A 1 211 ? 51.076 -22.044 11.137 1.00 54.41 211 THR A N 1
ATOM 1587 C CA . THR A 1 211 ? 50.219 -21.035 11.828 1.00 54.41 211 THR A CA 1
ATOM 1588 C C . THR A 1 211 ? 50.602 -19.537 11.733 1.00 54.41 211 THR A C 1
ATOM 1590 O O . THR A 1 211 ? 51.767 -19.188 11.919 1.00 54.41 211 THR A O 1
ATOM 1593 N N . PHE A 1 212 ? 49.648 -18.597 11.620 1.00 40.97 212 PHE A N 1
ATOM 1594 C CA . PHE A 1 212 ? 48.716 -18.200 12.704 1.00 40.97 212 PHE A CA 1
ATOM 1595 C C . PHE A 1 212 ? 47.475 -17.434 12.201 1.00 40.97 212 PHE A C 1
ATOM 1597 O O . PHE A 1 212 ? 47.598 -16.734 11.173 1.00 40.97 212 PHE A O 1
#